Protein AF-A0AA35M046-F1 (afdb_monomer_lite)

Sequence (352 aa):
MAGGSRASHAKTRNACGRCKQRRVRCNGQGPVCNHCHRRAEYCDYQDKSHQSGVSVPLGRSVPRPIVGSLVRNPVPAETGVPGIALCLFESEIPLWNTMLPHELTNHVFLRHMMVSLDALTHDAKQRSFFHQVESSRQFRKVVPTLTETNWLASMIFGIGLMSFHFQIARAAQPQTSSPDPFRALLVLRYSAPLARAIGPWFINSMLPSMIRRNNEAPLPLDERDDMAILNLHTLLDGDILSLSTKTHAVCEHAIHALYQWLLVTSGRPRTWRDFIEWPAAISDEFLVLAQQQKHPAAVIILIHWCAVMGNAPKAWFMDGWAVAAGSQAMSWLDESWRQSPGMVWAREKLMI

pLDDT: mean 81.29, std 18.5, range [27.44, 98.19]

Radius of gyration: 23.35 Å; chains: 1; bounding box: 48×69×74 Å

Foldseek 3Di:
DDDDDDPDDDDDPQAWPVCVVVVHDFPNDPPATPVCVVVVHDTCSVVVVVPPPDLDPPDDDDDDDDQPDDDDDPQDLDLVQQLLLLDLDPLCRVVCVVPVSVLSVVAVLLSLLSQLSVCLVVVVNSSNVVSPVVSVVRCVVPPSDDDLVCLVSLVSNLSSQLLNLLLVQVVPDPPPDFRALVSSLVSLQSCVVSCVRSVVSCVVDCNVVSLCVPPDDQDAADPLLVVLLVLLLVVLVDPVQVDDPVRSVLLVQLSVQVVVLCRVCSLADEDSNSSNRSSNRHDPVLVCCCPVVVRLSSLLSVLSVLLSCLNRRVSVSNHCVSLSNSVVSCVSDDPVSCPRPSNPSSCVSSVD

Secondary structure (DSSP, 8-state):
--------PPP-SS--HHHHHTT------SSS-HHHHHTT---THHHHHHH---------PPPPP-------PPPPS-----GGGT-SSGGGHHHHHHHHHHHHHH-HHHHHHHHHHHHHHTT-HHHHHHHHHHHHHHHHHH-SS--TTTHHHHHHHHHHHHHHHHHHHHHS-TTT----HHHHHHHHHHHHHHHHHHHHHHHTSSHHHHHHTT-PPPPPPPHHHHHHHHHHHHHHHSGGG---HHHHHHHHHHHHHHHHHHHHHTT---SHHHHHHHHHHS-HHHHIIIIIS--HHHHHHHHHHHHHHTTS---GGGTTHHHHHHHHHHTTS-HHHHTSHHHHHHHHHHT-

InterPro domains:
  IPR001138 Zn(2)Cys(6) fungal-type DNA-binding domain [PF00172] (15-51)
  IPR001138 Zn(2)Cys(6) fungal-type DNA-binding domain [PS00463] (15-43)
  IPR001138 Zn(2)Cys(6) fungal-type DNA-binding domain [PS50048] (15-45)
  IPR001138 Zn(2)Cys(6) fungal-type DNA-binding domain [cd00067] (11-39)
  IPR036864 Zn(2)-C6 fungal-type DNA-binding domain superfamily [G3DSA:4.10.240.10] (7-62)
  IPR036864 Zn(2)-C6 fungal-type DNA-binding domain superfamily [SSF57701] (8-50)
  IPR053157 Sterol Uptake Control Transcription Regulator [PTHR47784] (95-341)

Organism: NCBI:txid1926264

Structure (mmCIF, N/CA/C/O backbone):
data_AF-A0AA35M046-F1
#
_entry.id   AF-A0AA35M046-F1
#
loop_
_atom_site.group_PDB
_atom_site.id
_atom_site.type_symbol
_atom_site.label_atom_id
_atom_site.label_alt_id
_atom_site.label_comp_id
_atom_site.label_asym_id
_atom_site.label_entity_id
_atom_site.label_seq_id
_atom_site.pdbx_PDB_ins_code
_atom_site.Cartn_x
_atom_site.Cartn_y
_atom_site.Cartn_z
_atom_site.occupancy
_atom_site.B_iso_or_equiv
_atom_site.auth_seq_id
_atom_site.auth_comp_id
_atom_site.auth_asym_id
_atom_site.auth_atom_id
_atom_site.pdbx_PDB_model_num
ATOM 1 N N . MET A 1 1 ? -13.114 45.221 -48.270 1.00 37.81 1 MET A N 1
ATOM 2 C CA . MET A 1 1 ? -13.080 43.758 -48.025 1.00 37.81 1 MET A CA 1
ATOM 3 C C . MET A 1 1 ? -11.630 43.395 -47.708 1.00 37.81 1 MET A C 1
ATOM 5 O O . MET A 1 1 ? -10.774 43.946 -48.373 1.00 37.81 1 MET A O 1
ATOM 9 N N . ALA A 1 2 ? -11.245 42.610 -46.706 1.00 37.97 2 ALA A N 1
ATOM 10 C CA . ALA A 1 2 ? -11.961 41.627 -45.904 1.00 37.97 2 ALA A CA 1
ATOM 11 C C . ALA A 1 2 ? -11.540 41.737 -44.421 1.00 37.97 2 ALA A C 1
ATOM 13 O O . ALA A 1 2 ? -10.354 41.809 -44.106 1.00 37.97 2 ALA A O 1
ATOM 14 N N . GLY A 1 3 ? -12.524 41.773 -43.519 1.00 32.69 3 GLY A N 1
ATOM 15 C CA . GLY A 1 3 ? -12.317 41.719 -42.073 1.00 32.69 3 GLY A CA 1
ATOM 16 C C . GLY A 1 3 ? -12.177 40.271 -41.611 1.00 32.69 3 GLY A C 1
ATOM 17 O O . GLY A 1 3 ? -13.055 39.452 -41.875 1.00 32.69 3 GLY A O 1
ATOM 18 N N . GLY A 1 4 ? -11.071 39.960 -40.934 1.00 34.62 4 GLY A N 1
ATOM 19 C CA . GLY A 1 4 ? -10.784 38.632 -40.398 1.00 34.62 4 GLY A CA 1
ATOM 20 C C . GLY A 1 4 ? -11.779 38.222 -39.313 1.00 34.62 4 GLY A C 1
ATOM 21 O O . GLY A 1 4 ? -11.862 38.843 -38.251 1.00 34.62 4 GLY A O 1
ATOM 22 N N . SER A 1 5 ? -12.527 37.155 -39.578 1.00 36.88 5 SER A N 1
ATOM 23 C CA . SER A 1 5 ? -13.470 36.547 -38.645 1.00 36.88 5 SER A CA 1
ATOM 24 C C . SER A 1 5 ? -12.715 35.922 -37.465 1.00 36.88 5 SER A C 1
ATOM 26 O O . SER A 1 5 ? -12.150 34.835 -37.568 1.00 36.88 5 SER A O 1
ATOM 28 N N . ARG A 1 6 ? -12.701 36.610 -36.317 1.00 46.03 6 ARG A N 1
ATOM 29 C CA . ARG A 1 6 ? -12.275 36.024 -35.037 1.00 46.03 6 ARG A CA 1
ATOM 30 C C . ARG A 1 6 ? -13.273 34.934 -34.652 1.00 46.03 6 ARG A C 1
ATOM 32 O O . ARG A 1 6 ? -14.401 35.243 -34.274 1.00 46.03 6 ARG A O 1
ATOM 39 N N . ALA A 1 7 ? -12.856 33.673 -34.745 1.00 45.97 7 ALA A N 1
ATOM 40 C CA . ALA A 1 7 ? -13.640 32.538 -34.277 1.00 45.97 7 ALA A CA 1
ATOM 41 C C . ALA A 1 7 ? -14.033 32.744 -32.803 1.00 45.97 7 ALA A C 1
ATOM 43 O O . ALA A 1 7 ? -13.182 32.888 -31.922 1.00 45.97 7 ALA A O 1
ATOM 44 N N . SER A 1 8 ? -15.335 32.790 -32.527 1.00 40.88 8 SER A N 1
ATOM 45 C CA . SER A 1 8 ? -15.855 32.887 -31.168 1.00 40.88 8 SER A CA 1
ATOM 46 C C . SER A 1 8 ? -15.620 31.562 -30.443 1.00 40.88 8 SER A C 1
ATOM 48 O O . SER A 1 8 ? -16.305 30.571 -30.695 1.00 40.88 8 SER A O 1
ATOM 50 N N . HIS A 1 9 ? -14.639 31.528 -29.545 1.00 49.00 9 HIS A N 1
ATOM 51 C CA . HIS A 1 9 ? -14.345 30.341 -28.748 1.00 49.00 9 HIS A CA 1
ATOM 52 C C . HIS A 1 9 ? -15.458 30.048 -27.732 1.00 49.00 9 HIS A C 1
ATOM 54 O O . HIS A 1 9 ? -15.923 30.935 -27.011 1.00 49.00 9 HIS A O 1
ATOM 60 N N . ALA A 1 10 ? -15.857 28.776 -27.655 1.00 50.25 10 ALA A N 1
ATOM 61 C CA . ALA A 1 10 ? -16.853 28.284 -26.713 1.00 50.25 10 ALA A CA 1
ATOM 62 C C . ALA A 1 10 ? -16.417 28.542 -25.259 1.00 50.25 10 ALA A C 1
ATOM 64 O O . ALA A 1 10 ? -15.336 28.133 -24.826 1.00 50.25 10 ALA A O 1
ATOM 65 N N . LYS A 1 11 ? -17.274 29.232 -24.499 1.00 55.66 11 LYS A N 1
ATOM 66 C CA . LYS A 1 11 ? -17.047 29.568 -23.089 1.00 55.66 11 LYS A CA 1
ATOM 67 C C . LYS A 1 11 ? -17.066 28.292 -22.242 1.00 55.66 11 LYS A C 1
ATOM 69 O O . LYS A 1 11 ? -18.089 27.618 -22.155 1.00 55.66 11 LYS A O 1
ATOM 74 N N . THR A 1 12 ? -15.966 27.977 -21.563 1.00 57.50 12 THR A N 1
ATOM 75 C CA . THR A 1 12 ? -15.946 26.923 -20.542 1.00 57.50 12 THR A CA 1
ATOM 76 C C . THR A 1 12 ? -16.737 27.382 -19.313 1.00 57.50 12 THR A C 1
ATOM 78 O O . THR A 1 12 ? -16.337 28.317 -18.620 1.00 57.50 12 THR A O 1
ATOM 81 N N . ARG A 1 13 ? -17.877 26.729 -19.033 1.00 68.94 13 ARG A N 1
ATOM 82 C CA . ARG A 1 13 ? -18.731 27.018 -17.857 1.00 68.94 13 ARG A CA 1
ATOM 83 C C . ARG A 1 13 ? -17.970 26.869 -16.530 1.00 68.94 13 ARG A C 1
ATOM 85 O O . ARG A 1 13 ? -18.166 27.670 -15.617 1.00 68.94 13 ARG A O 1
ATOM 92 N N . ASN A 1 14 ? -17.018 25.938 -16.483 1.00 74.38 14 ASN A N 1
ATOM 93 C CA . ASN A 1 14 ? -16.180 25.646 -15.321 1.00 74.38 14 ASN A CA 1
ATOM 94 C C . ASN A 1 14 ? -14.748 26.140 -15.560 1.00 74.38 14 ASN A C 1
ATOM 96 O O . ASN A 1 14 ? -13.843 25.343 -15.787 1.00 74.38 14 ASN A O 1
ATOM 100 N N . ALA A 1 15 ? -14.550 27.458 -15.582 1.00 82.12 15 ALA A N 1
ATOM 101 C CA . ALA A 1 15 ? -13.223 28.074 -15.568 1.00 82.12 15 ALA A CA 1
ATOM 102 C C . ALA A 1 15 ? -12.938 28.708 -14.198 1.00 82.12 15 ALA A C 1
ATOM 104 O O . ALA A 1 15 ? -13.830 29.338 -13.616 1.00 82.12 15 ALA A O 1
ATOM 105 N N . CYS A 1 16 ? -11.699 28.563 -13.722 1.00 89.19 16 CYS A N 1
ATOM 106 C CA . CYS A 1 16 ? -11.220 29.159 -12.478 1.00 89.19 16 CYS A CA 1
ATOM 107 C C . CYS A 1 16 ? -11.244 30.701 -12.575 1.00 89.19 16 CYS A C 1
ATOM 109 O O . CYS A 1 16 ? -11.120 31.270 -13.670 1.00 89.19 16 CYS A O 1
ATOM 111 N N . GLY A 1 17 ? -11.426 31.391 -11.452 1.00 87.81 17 GLY A N 1
ATOM 112 C CA . GLY A 1 17 ? -11.558 32.847 -11.369 1.00 87.81 17 GLY A CA 1
ATOM 113 C C . GLY A 1 17 ? -10.377 33.594 -11.993 1.00 87.81 17 GLY A C 1
ATOM 114 O O . GLY A 1 17 ? -10.578 34.536 -12.759 1.00 87.81 17 GLY A O 1
ATOM 115 N N . ARG A 1 18 ? -9.146 33.113 -11.776 1.00 88.88 18 ARG A N 1
ATOM 116 C CA . ARG A 1 18 ? -7.930 33.692 -12.379 1.00 88.88 18 ARG A CA 1
ATOM 117 C C . ARG A 1 18 ? -7.913 33.582 -13.903 1.00 88.88 18 ARG A C 1
ATOM 119 O O . ARG A 1 18 ? -7.607 34.560 -14.584 1.00 88.88 18 ARG A O 1
ATOM 126 N N . CYS A 1 19 ? -8.272 32.425 -14.461 1.00 89.00 19 CYS A N 1
ATOM 127 C CA . CYS A 1 19 ? -8.352 32.253 -15.914 1.00 89.00 19 CYS A CA 1
ATOM 128 C C . CYS A 1 19 ? -9.481 33.093 -16.528 1.00 89.00 19 CYS A C 1
ATOM 130 O O . CYS A 1 19 ? -9.289 33.663 -17.602 1.00 89.00 19 CYS A O 1
ATOM 132 N N . LYS A 1 20 ? -10.620 33.236 -15.830 1.00 87.06 20 LYS A N 1
ATOM 133 C CA . LYS A 1 20 ? -11.716 34.133 -16.235 1.00 87.06 20 LYS A CA 1
ATOM 134 C C . LYS A 1 20 ? -11.268 35.595 -16.268 1.00 87.06 20 LYS A C 1
ATOM 136 O O . LYS A 1 20 ? -11.477 36.261 -17.278 1.00 87.06 20 LYS A O 1
ATOM 141 N N . GLN A 1 21 ? -10.600 36.068 -15.213 1.00 86.94 21 GLN A N 1
ATOM 142 C CA . GLN A 1 21 ? -10.065 37.432 -15.133 1.00 86.94 21 GLN A CA 1
ATOM 143 C C . GLN A 1 21 ? -9.072 37.716 -16.269 1.00 86.94 21 GLN A C 1
ATOM 145 O O . GLN A 1 21 ? -9.102 38.780 -16.880 1.00 86.94 21 GLN A O 1
ATOM 150 N N . ARG A 1 22 ? -8.232 36.730 -16.595 1.00 83.62 22 ARG A N 1
ATOM 151 C CA . ARG A 1 22 ? -7.212 36.824 -17.648 1.00 83.62 22 ARG A CA 1
ATOM 152 C C . ARG A 1 22 ? -7.739 36.587 -19.058 1.00 83.62 22 ARG A C 1
ATOM 154 O O . ARG A 1 22 ? -6.974 36.718 -20.006 1.00 83.62 22 ARG A O 1
ATOM 161 N N . ARG A 1 23 ? -9.022 36.240 -19.205 1.00 87.06 23 ARG A N 1
ATOM 162 C CA . ARG A 1 23 ? -9.658 35.916 -20.492 1.00 87.06 23 ARG A CA 1
ATOM 163 C C . ARG A 1 23 ? -8.892 34.834 -21.275 1.00 87.06 23 ARG A C 1
ATOM 165 O O . ARG A 1 23 ? -8.862 34.856 -22.501 1.00 87.06 23 ARG A O 1
ATOM 172 N N . VAL A 1 24 ? -8.302 33.873 -20.558 1.00 85.25 24 VAL A N 1
ATOM 173 C CA . VAL A 1 24 ? -7.602 32.700 -21.114 1.00 85.25 24 VAL A CA 1
ATOM 174 C C . VAL A 1 24 ? -8.412 31.429 -20.863 1.00 85.25 24 VAL A C 1
ATOM 176 O O . VAL A 1 24 ? -9.163 31.333 -19.888 1.00 85.25 24 VAL A O 1
ATOM 179 N N . ARG A 1 25 ? -8.266 30.420 -21.728 1.00 81.50 25 ARG A N 1
ATOM 180 C CA . ARG A 1 25 ? -8.996 29.151 -21.595 1.00 81.50 25 ARG A CA 1
ATOM 181 C C . ARG A 1 25 ? -8.457 28.348 -20.408 1.00 81.50 25 ARG A C 1
ATOM 183 O O . ARG A 1 25 ? -7.332 27.864 -20.433 1.00 81.50 25 ARG A O 1
ATOM 190 N N . CYS A 1 26 ? -9.280 28.180 -19.378 1.00 86.69 26 CYS A N 1
ATOM 191 C CA . CYS A 1 26 ? -8.980 27.278 -18.269 1.00 86.69 26 CYS A CA 1
ATOM 192 C C . CYS A 1 26 ? -9.109 25.816 -18.723 1.00 86.69 26 CYS A C 1
ATOM 194 O O . CYS A 1 26 ? -10.078 25.476 -19.405 1.00 86.69 26 CYS A O 1
ATOM 196 N N . ASN A 1 27 ? -8.180 24.954 -18.306 1.00 82.94 27 ASN A N 1
ATOM 197 C CA . ASN A 1 27 ? -8.250 23.508 -18.541 1.00 82.94 27 ASN A CA 1
ATOM 198 C C . ASN A 1 27 ? -9.220 22.782 -17.591 1.00 82.94 27 ASN A C 1
ATOM 200 O O . ASN A 1 27 ? -9.473 21.602 -17.787 1.00 82.94 27 ASN A O 1
ATOM 204 N N . GLY A 1 28 ? -9.768 23.459 -16.575 1.00 79.06 28 GLY A N 1
ATOM 205 C CA . GLY A 1 28 ? -10.816 22.891 -15.719 1.00 79.06 28 GLY A CA 1
ATOM 206 C C . GLY A 1 28 ? -10.357 21.796 -14.746 1.00 79.06 28 GLY A C 1
ATOM 207 O O . GLY A 1 28 ? -11.197 21.254 -14.039 1.00 79.06 28 GLY A O 1
ATOM 208 N N . GLN A 1 29 ? -9.062 21.479 -14.689 1.00 77.00 29 GLN A N 1
ATOM 209 C CA . GLN A 1 29 ? -8.511 20.464 -13.786 1.00 77.00 29 GLN A CA 1
ATOM 210 C C . GLN A 1 29 ? -8.245 21.080 -12.404 1.00 77.00 29 GLN A C 1
ATOM 212 O O . GLN A 1 29 ? -7.579 22.112 -12.312 1.00 77.00 29 GLN A O 1
ATOM 217 N N . GLY A 1 30 ? -8.809 20.482 -11.350 1.00 77.38 30 GLY A N 1
ATOM 218 C CA . GLY A 1 30 ? -8.488 20.783 -9.948 1.00 77.38 30 GLY A CA 1
ATOM 219 C C . GLY A 1 30 ? -7.401 19.839 -9.406 1.00 77.38 30 GLY A C 1
ATOM 220 O O . GLY A 1 30 ? -7.136 18.822 -10.046 1.00 77.38 30 GLY A O 1
ATOM 221 N N . PRO A 1 31 ? -6.769 20.136 -8.252 1.00 82.31 31 PRO A N 1
ATOM 222 C CA . PRO A 1 31 ? -7.020 21.273 -7.353 1.00 82.31 31 PRO A CA 1
ATOM 223 C C . PRO A 1 31 ? -6.443 22.609 -7.856 1.00 82.31 31 PRO A C 1
ATOM 225 O O . PRO A 1 31 ? -6.847 23.666 -7.387 1.00 82.31 31 PRO A O 1
ATOM 228 N N . VAL A 1 32 ? -5.546 22.593 -8.848 1.00 87.12 32 VAL A N 1
ATOM 229 C CA . VAL A 1 32 ? -4.973 23.794 -9.480 1.00 87.12 32 VAL A CA 1
ATOM 230 C C . VAL A 1 32 ? -4.964 23.603 -10.992 1.00 87.12 32 VAL A C 1
ATOM 232 O O . VAL A 1 32 ? -4.493 22.586 -11.489 1.00 87.12 32 VAL A O 1
ATOM 235 N N . CYS A 1 33 ? -5.452 24.592 -11.740 1.00 90.50 33 CYS A N 1
ATOM 236 C CA . CYS A 1 33 ? -5.442 24.537 -13.200 1.00 90.50 33 CYS A CA 1
ATOM 237 C C . CYS A 1 33 ? -4.009 24.728 -13.753 1.00 90.50 33 CYS A C 1
ATOM 239 O O . CYS A 1 33 ? -3.190 25.416 -13.142 1.00 90.50 33 CYS A O 1
ATOM 241 N N . ASN A 1 34 ? -3.698 24.211 -14.948 1.00 87.69 34 ASN A N 1
ATOM 242 C CA . ASN A 1 34 ? -2.322 24.204 -15.482 1.00 87.69 34 ASN A CA 1
ATOM 243 C C . ASN A 1 34 ? -1.741 25.614 -15.671 1.00 87.69 34 ASN A C 1
ATOM 245 O O . ASN A 1 34 ? -0.537 25.820 -15.541 1.00 87.69 34 ASN A O 1
ATOM 249 N N . HIS A 1 35 ? -2.590 26.599 -15.977 1.00 88.38 35 HIS A N 1
ATOM 250 C CA . HIS A 1 35 ? -2.164 27.995 -16.111 1.00 88.38 35 HIS A CA 1
ATOM 251 C C . HIS A 1 35 ? -1.831 28.651 -14.767 1.00 88.38 35 HIS A C 1
ATOM 253 O O . HIS A 1 35 ? -0.884 29.430 -14.704 1.00 88.38 35 HIS A O 1
ATOM 259 N N . CYS A 1 36 ? -2.586 28.350 -13.708 1.00 90.25 36 CYS A N 1
ATOM 260 C CA . CYS A 1 36 ? -2.284 28.830 -12.359 1.00 90.25 36 CYS A CA 1
ATOM 261 C C . CYS A 1 36 ? -1.051 28.115 -11.789 1.00 90.25 36 CYS A C 1
ATOM 263 O O . CYS A 1 36 ? -0.185 28.774 -11.224 1.00 90.25 36 CYS A O 1
ATOM 265 N N . HIS A 1 37 ? -0.915 26.807 -12.039 1.00 91.31 37 HIS A N 1
ATOM 266 C CA . HIS A 1 37 ? 0.232 26.006 -11.606 1.00 91.31 37 HIS A CA 1
ATOM 267 C C . HIS A 1 37 ? 1.548 26.512 -12.206 1.00 91.31 37 HIS A C 1
ATOM 269 O O . HIS A 1 37 ? 2.489 26.810 -11.480 1.00 91.31 37 HIS A O 1
ATOM 275 N N . ARG A 1 38 ? 1.612 26.693 -13.535 1.00 88.12 38 ARG A N 1
ATOM 276 C CA . ARG A 1 38 ? 2.827 27.183 -14.218 1.00 88.12 38 ARG A CA 1
ATOM 277 C C . ARG A 1 38 ? 3.273 28.574 -13.773 1.00 88.12 38 ARG A C 1
ATOM 279 O O . ARG A 1 38 ? 4.422 28.933 -13.988 1.00 88.12 38 ARG A O 1
ATOM 286 N N . ARG A 1 39 ? 2.365 29.371 -13.211 1.00 84.31 39 ARG A N 1
ATOM 287 C CA . ARG A 1 39 ? 2.654 30.734 -12.752 1.00 84.31 39 ARG A CA 1
ATOM 288 C C . ARG A 1 39 ? 2.818 30.818 -11.235 1.00 84.31 39 ARG A C 1
ATOM 290 O O . ARG A 1 39 ? 2.990 31.921 -10.738 1.00 84.31 39 ARG A O 1
ATOM 297 N N . ALA A 1 40 ? 2.763 29.680 -10.533 1.00 82.94 40 ALA A N 1
ATOM 298 C CA . ALA A 1 40 ? 2.791 29.596 -9.074 1.00 82.94 40 ALA A CA 1
ATOM 299 C C . ALA A 1 40 ? 1.760 30.528 -8.406 1.00 82.94 40 ALA A C 1
ATOM 301 O O . ALA A 1 40 ? 2.025 31.172 -7.395 1.00 82.94 40 ALA A O 1
ATOM 302 N N . GLU A 1 41 ? 0.569 30.628 -8.999 1.00 85.12 41 GLU A N 1
ATOM 303 C CA . GLU A 1 41 ? -0.493 31.513 -8.531 1.00 85.12 41 GLU A CA 1
ATOM 304 C C . GLU A 1 41 ? -1.646 30.738 -7.898 1.00 85.12 41 GLU A C 1
ATOM 306 O O . GLU A 1 41 ? -2.017 29.649 -8.342 1.00 85.12 41 GLU A O 1
ATOM 311 N N . TYR A 1 42 ? -2.286 31.376 -6.919 1.00 85.62 42 TYR A N 1
ATOM 312 C CA . TYR A 1 42 ? -3.479 30.864 -6.257 1.00 85.62 42 TYR A CA 1
ATOM 313 C C . TYR A 1 42 ? -4.623 30.562 -7.240 1.00 85.62 42 TYR A C 1
ATOM 315 O O . TYR A 1 42 ? -4.972 31.402 -8.079 1.00 85.62 42 TYR A O 1
ATOM 323 N N . CYS A 1 43 ? -5.232 29.380 -7.113 1.00 89.94 43 CYS A N 1
ATOM 324 C CA . CYS A 1 43 ? -6.347 28.923 -7.941 1.00 89.94 43 CYS A CA 1
ATOM 325 C C . CYS A 1 43 ? -7.564 28.626 -7.061 1.00 89.94 43 CYS A C 1
ATOM 327 O O . CYS A 1 43 ? -7.488 27.773 -6.191 1.00 89.94 43 CYS A O 1
ATOM 329 N N . ASP A 1 44 ? -8.715 29.239 -7.348 1.00 85.06 44 ASP A N 1
ATOM 330 C CA . ASP A 1 44 ? -9.986 29.060 -6.615 1.00 85.06 44 ASP A CA 1
ATOM 331 C C . ASP A 1 44 ? -10.584 27.643 -6.730 1.00 85.06 44 ASP A C 1
ATOM 333 O O . ASP A 1 44 ? -11.621 27.334 -6.144 1.00 85.06 44 ASP A O 1
ATOM 337 N N . TYR A 1 45 ? -9.948 26.757 -7.497 1.00 82.19 45 TYR A N 1
ATOM 338 C CA . TYR A 1 45 ? -10.230 25.323 -7.447 1.00 82.19 45 TYR A CA 1
ATOM 339 C C . TYR A 1 45 ? -9.710 24.665 -6.174 1.00 82.19 45 TYR A C 1
ATOM 341 O O . TYR A 1 45 ? -10.311 23.679 -5.754 1.00 82.19 45 TYR A O 1
ATOM 349 N N . GLN A 1 46 ? -8.692 25.245 -5.533 1.00 77.25 46 GLN A N 1
ATOM 350 C CA . GLN A 1 46 ? -8.201 24.800 -4.233 1.00 77.25 46 GLN A CA 1
ATOM 351 C C . GLN A 1 46 ? -9.314 24.912 -3.177 1.00 77.25 46 GLN A C 1
ATOM 353 O O . GLN A 1 46 ? -9.539 23.967 -2.428 1.00 77.25 46 GLN A O 1
ATOM 358 N N . ASP A 1 47 ? -10.118 25.981 -3.202 1.00 70.12 47 ASP A N 1
ATOM 359 C CA . ASP A 1 47 ? -11.248 26.164 -2.273 1.00 70.12 47 ASP A CA 1
ATOM 360 C C . ASP A 1 47 ? -12.423 25.219 -2.554 1.00 70.12 47 ASP A C 1
ATOM 362 O O . ASP A 1 47 ? -13.071 24.697 -1.645 1.00 70.12 47 ASP A O 1
ATOM 366 N N . LYS A 1 48 ? -12.703 24.952 -3.834 1.00 59.88 48 LYS A N 1
ATOM 367 C CA . LYS A 1 48 ? -13.831 24.098 -4.243 1.00 59.88 48 LYS A CA 1
ATOM 368 C C . LYS A 1 48 ? -13.577 22.610 -4.009 1.00 59.88 48 LYS A C 1
ATOM 370 O O . LYS A 1 48 ? -14.546 21.866 -3.837 1.00 59.88 48 LYS A O 1
ATOM 375 N N . SER A 1 49 ? -12.312 22.185 -3.934 1.00 50.41 49 SER A N 1
ATOM 376 C CA . SER A 1 49 ? -11.948 20.858 -3.420 1.00 50.41 49 SER A CA 1
ATOM 377 C C . SER A 1 49 ? -12.198 20.695 -1.917 1.00 50.41 49 SER A C 1
ATOM 379 O O . SER A 1 49 ? -12.341 19.563 -1.469 1.00 50.41 49 SER A O 1
ATOM 381 N N . HIS A 1 50 ? -12.309 21.791 -1.154 1.00 46.09 50 HIS A N 1
ATOM 382 C CA . HIS A 1 50 ? -12.601 21.757 0.284 1.00 46.09 50 HIS A CA 1
ATOM 383 C C . HIS A 1 50 ? -14.096 21.900 0.624 1.00 46.09 50 HIS A C 1
ATOM 385 O O . HIS A 1 50 ? -14.505 21.486 1.703 1.00 46.09 50 HIS A O 1
ATOM 391 N N . GLN A 1 51 ? -14.925 22.440 -0.280 1.00 38.44 51 GLN A N 1
ATOM 392 C CA . GLN A 1 51 ? -16.354 22.710 -0.017 1.00 38.44 51 GLN A CA 1
ATOM 393 C C . GLN A 1 51 ? -17.343 21.820 -0.781 1.00 38.44 51 GLN A C 1
ATOM 395 O O . GLN A 1 51 ? -18.548 21.883 -0.545 1.00 38.44 51 GLN A O 1
ATOM 400 N N . SER A 1 52 ? -16.865 20.945 -1.665 1.00 34.81 52 SER A N 1
ATOM 401 C CA . SER A 1 52 ? -17.711 19.882 -2.208 1.00 34.81 52 SER A CA 1
ATOM 402 C C . SER A 1 52 ? -17.759 18.758 -1.178 1.00 34.81 52 SER A C 1
ATOM 404 O O . SER A 1 52 ? -16.880 17.902 -1.160 1.00 34.81 52 SER A O 1
ATOM 406 N N . GLY A 1 53 ? -18.758 18.781 -0.292 1.00 36.12 53 GLY A N 1
ATOM 407 C CA . GLY A 1 53 ? -19.109 17.644 0.554 1.00 36.12 53 GLY A CA 1
ATOM 408 C C . GLY A 1 53 ? -19.431 16.448 -0.334 1.00 36.12 53 GLY A C 1
ATOM 409 O O . GLY A 1 53 ? -20.557 16.283 -0.798 1.00 36.12 53 GLY A O 1
ATOM 410 N N . VAL A 1 54 ? -18.411 15.649 -0.639 1.00 31.03 54 VAL A N 1
ATOM 411 C CA . VAL A 1 54 ? -18.561 14.416 -1.393 1.00 31.03 54 VAL A CA 1
ATOM 412 C C . VAL A 1 54 ? -19.231 13.426 -0.450 1.00 31.03 54 VAL A C 1
ATOM 414 O O . VAL A 1 54 ? -18.601 12.879 0.450 1.00 31.03 54 VAL A O 1
ATOM 417 N N . SER A 1 55 ? -20.517 13.167 -0.674 1.00 27.44 55 SER A N 1
ATOM 418 C CA . SER A 1 55 ? -21.097 11.863 -0.377 1.00 27.44 55 SER A CA 1
ATOM 419 C C . SER A 1 55 ? -20.294 10.836 -1.178 1.00 27.44 55 SER A C 1
ATOM 421 O O . SER A 1 55 ? -20.546 10.641 -2.367 1.00 27.44 55 SER A O 1
ATOM 423 N N . VAL A 1 56 ? -19.249 10.272 -0.567 1.00 32.84 56 VAL A N 1
ATOM 424 C CA . VAL A 1 56 ? -18.393 9.255 -1.183 1.00 32.84 56 VAL A CA 1
ATOM 425 C C . VAL A 1 56 ? -19.212 7.967 -1.234 1.00 32.84 56 VAL A C 1
ATOM 427 O O . VAL A 1 56 ? -19.533 7.425 -0.175 1.00 32.84 56 VAL A O 1
ATOM 430 N N . PRO A 1 57 ? -19.549 7.420 -2.416 1.00 28.61 57 PRO A N 1
ATOM 431 C CA . PRO A 1 57 ? -20.059 6.065 -2.488 1.00 28.61 57 PRO A CA 1
ATOM 432 C C . PRO A 1 57 ? -18.894 5.136 -2.134 1.00 28.61 57 PRO A C 1
ATOM 434 O O . PRO A 1 57 ? -18.033 4.833 -2.961 1.00 28.61 57 PRO A O 1
ATOM 437 N N . LEU A 1 58 ? -18.837 4.704 -0.876 1.00 40.81 58 LEU A N 1
ATOM 438 C CA . LEU A 1 58 ? -17.975 3.615 -0.428 1.00 40.81 58 LEU A CA 1
ATOM 439 C C . LEU A 1 58 ? -18.500 2.304 -1.036 1.00 40.81 58 LEU A C 1
ATOM 441 O O . LEU A 1 58 ? -19.253 1.565 -0.402 1.00 40.81 58 LEU A O 1
ATOM 445 N N . GLY A 1 59 ? -18.122 2.013 -2.284 1.00 30.77 59 GLY A N 1
ATOM 446 C CA . GLY A 1 59 ? -18.332 0.691 -2.871 1.00 30.77 59 GLY A CA 1
ATOM 447 C C . GLY A 1 59 ? -18.270 0.621 -4.395 1.00 30.77 59 GLY A C 1
ATOM 448 O O . GLY A 1 59 ? -19.261 0.871 -5.074 1.00 30.77 59 GLY A O 1
ATOM 449 N N . ARG A 1 60 ? -17.156 0.106 -4.926 1.00 30.56 60 ARG A N 1
ATOM 450 C CA . ARG A 1 60 ? -17.206 -0.851 -6.039 1.00 30.56 60 ARG A CA 1
ATOM 451 C C . ARG A 1 60 ? -16.732 -2.207 -5.520 1.00 30.56 60 ARG A C 1
ATOM 453 O O . ARG A 1 60 ? -15.814 -2.300 -4.714 1.00 30.56 60 ARG A O 1
ATOM 460 N N . SER A 1 61 ? -17.481 -3.226 -5.908 1.00 33.91 61 SER A N 1
ATOM 461 C CA . SER A 1 61 ? -17.471 -4.604 -5.424 1.00 33.91 61 SER A CA 1
ATOM 462 C C . SER A 1 61 ? -16.127 -5.322 -5.570 1.00 33.91 61 SER A C 1
ATOM 464 O O . SER A 1 61 ? -15.552 -5.335 -6.654 1.00 33.91 61 SER A O 1
ATOM 466 N N . VAL A 1 62 ? -15.723 -6.032 -4.513 1.00 37.03 62 VAL A N 1
ATOM 467 C CA . VAL A 1 62 ? -14.815 -7.192 -4.577 1.00 37.03 62 VAL A CA 1
ATOM 468 C C . VAL A 1 62 ? -15.688 -8.462 -4.671 1.00 37.03 62 VAL A C 1
ATOM 470 O O . VAL A 1 62 ? -16.752 -8.481 -4.040 1.00 37.03 62 VAL A O 1
ATOM 473 N N . PRO A 1 63 ? -15.317 -9.504 -5.445 1.00 29.23 63 PRO A N 1
ATOM 474 C CA . PRO A 1 63 ? -16.138 -10.706 -5.604 1.00 29.23 63 PRO A CA 1
ATOM 475 C C . PRO A 1 63 ? -16.421 -11.402 -4.265 1.00 29.23 63 PRO A C 1
ATOM 477 O O . PRO A 1 63 ? -15.518 -11.617 -3.458 1.00 29.23 63 PRO A O 1
ATOM 480 N N . ARG A 1 64 ? -17.691 -11.764 -4.042 1.00 33.69 64 ARG A N 1
ATOM 481 C CA . ARG A 1 64 ? -18.162 -12.572 -2.905 1.00 33.69 64 ARG A CA 1
ATOM 482 C C . ARG A 1 64 ? -17.614 -14.004 -2.999 1.00 33.69 64 ARG A C 1
ATOM 484 O O . ARG A 1 64 ? -17.871 -14.653 -4.010 1.00 33.69 64 ARG A O 1
ATOM 491 N N . PRO A 1 65 ? -17.023 -14.570 -1.936 1.00 32.66 65 PRO A N 1
ATOM 492 C CA . PRO A 1 65 ? -17.092 -16.005 -1.711 1.00 32.66 65 PRO A CA 1
ATOM 493 C C . PRO A 1 65 ? -18.511 -16.364 -1.241 1.00 32.66 65 PRO A C 1
ATOM 495 O O . PRO A 1 65 ? -19.130 -15.627 -0.469 1.00 32.66 65 PRO A O 1
ATOM 498 N N . ILE A 1 66 ? -19.038 -17.489 -1.716 1.00 34.47 66 ILE A N 1
ATOM 499 C CA . ILE A 1 66 ? -20.308 -18.059 -1.256 1.00 34.47 66 ILE A CA 1
ATOM 500 C C . ILE A 1 66 ? -20.075 -18.595 0.163 1.00 34.47 66 ILE A C 1
ATOM 502 O O . ILE A 1 66 ? -19.363 -19.578 0.340 1.00 34.47 66 ILE A O 1
ATOM 506 N N . VAL A 1 67 ? -20.633 -17.936 1.183 1.00 39.41 67 VAL A N 1
ATOM 507 C CA . VAL A 1 67 ? -20.543 -18.388 2.582 1.00 39.41 67 VAL A CA 1
ATOM 508 C C . VAL A 1 67 ? -21.862 -19.056 2.960 1.00 39.41 67 VAL A C 1
ATOM 510 O O . VAL A 1 67 ? -22.902 -18.399 3.015 1.00 39.41 67 VAL A O 1
ATOM 513 N N . GLY A 1 68 ? -21.813 -20.370 3.193 1.00 31.61 68 GLY A N 1
ATOM 514 C CA . GLY A 1 68 ? -22.911 -21.140 3.777 1.00 31.61 68 GLY A CA 1
ATOM 515 C C . GLY A 1 68 ? -23.240 -20.672 5.198 1.00 31.61 68 GLY A C 1
ATOM 516 O O . GLY A 1 68 ? -22.378 -20.166 5.914 1.00 31.61 68 GLY A O 1
ATOM 517 N N . SER A 1 69 ? -24.511 -20.823 5.573 1.00 35.19 69 SER A N 1
ATOM 518 C CA . SER A 1 69 ? -25.120 -20.360 6.825 1.00 35.19 69 SER A CA 1
ATOM 519 C C . SER A 1 69 ? -24.339 -20.798 8.072 1.00 35.19 69 SER A C 1
ATOM 521 O O . SER A 1 69 ? -24.502 -21.920 8.544 1.00 35.19 69 SER A O 1
ATOM 523 N N . LEU A 1 70 ? -23.530 -19.897 8.637 1.00 43.56 70 LEU A N 1
ATOM 524 C CA . LEU A 1 70 ? -22.973 -20.044 9.979 1.00 43.56 70 LEU A CA 1
ATOM 525 C C . LEU A 1 70 ? -23.784 -19.212 10.979 1.00 43.56 70 LEU A C 1
ATOM 527 O O . LEU A 1 70 ? -24.136 -18.058 10.731 1.00 43.56 70 LEU A O 1
ATOM 531 N N . VAL A 1 71 ? -24.087 -19.851 12.107 1.00 41.75 71 VAL A N 1
ATOM 532 C CA . VAL A 1 71 ? -24.843 -19.338 13.255 1.00 41.75 71 VAL A CA 1
ATOM 533 C C . VAL A 1 71 ? -24.247 -18.013 13.756 1.00 41.75 71 VAL A C 1
ATOM 535 O O . VAL A 1 71 ? -23.038 -17.904 13.960 1.00 41.75 71 VAL A O 1
ATOM 538 N N . ARG A 1 72 ? -25.097 -16.995 13.972 1.00 40.44 72 ARG A N 1
ATOM 539 C CA . ARG A 1 72 ? -24.714 -15.723 14.615 1.00 40.44 72 ARG A CA 1
ATOM 540 C C . ARG A 1 72 ? -24.411 -15.966 16.091 1.00 40.44 72 ARG A C 1
ATOM 542 O O . ARG A 1 72 ? -25.295 -15.815 16.928 1.00 40.44 72 ARG A O 1
ATOM 549 N N . ASN A 1 73 ? -23.169 -16.296 16.416 1.00 40.91 73 ASN A N 1
ATOM 550 C CA . ASN A 1 73 ? -22.719 -16.200 17.799 1.00 40.91 73 ASN A CA 1
ATOM 551 C C . ASN A 1 73 ? -22.469 -14.721 18.151 1.00 40.91 73 ASN A C 1
ATOM 553 O O . ASN A 1 73 ? -21.866 -14.004 17.342 1.00 40.91 73 ASN A O 1
ATOM 557 N N . PRO A 1 74 ? -22.931 -14.234 19.319 1.00 45.16 74 PRO A N 1
ATOM 558 C CA . PRO A 1 74 ? -22.591 -12.897 19.789 1.00 45.16 74 PRO A CA 1
ATOM 559 C C . PRO A 1 74 ? -21.069 -12.775 19.929 1.00 45.16 74 PRO A C 1
ATOM 561 O O . PRO A 1 74 ? -20.409 -13.672 20.450 1.00 45.16 74 PRO A O 1
ATOM 564 N N . VAL A 1 75 ? -20.506 -11.676 19.419 1.00 50.12 75 VAL A N 1
ATOM 565 C CA . VAL A 1 75 ? -19.074 -11.380 19.551 1.00 50.12 75 VAL A CA 1
ATOM 566 C C . VAL A 1 75 ? -18.781 -11.111 21.031 1.00 50.12 75 VAL A C 1
ATOM 568 O O . VAL A 1 75 ? -19.385 -10.181 21.572 1.00 50.12 75 VAL A O 1
ATOM 571 N N . PRO A 1 76 ? -17.896 -11.884 21.689 1.00 48.88 76 PRO A N 1
ATOM 572 C CA . PRO A 1 76 ? -17.506 -11.617 23.070 1.00 48.88 76 PRO A CA 1
ATOM 573 C C . PRO A 1 76 ? -16.958 -10.192 23.212 1.00 48.88 76 PRO A C 1
ATOM 575 O O . PRO A 1 76 ? -16.266 -9.702 22.318 1.00 48.88 76 PRO A O 1
ATOM 578 N N . ALA A 1 77 ? -17.268 -9.524 24.325 1.00 44.78 77 ALA A N 1
ATOM 579 C CA . ALA A 1 77 ? -16.728 -8.196 24.634 1.00 44.78 77 ALA A CA 1
ATOM 580 C C . ALA A 1 77 ? -15.203 -8.227 24.857 1.00 44.78 77 ALA A C 1
ATOM 582 O O . ALA A 1 77 ? -14.525 -7.233 24.615 1.00 44.78 77 ALA A O 1
ATOM 583 N N . GLU A 1 78 ? -14.669 -9.385 25.245 1.00 45.47 78 GLU A N 1
ATOM 584 C CA . GLU A 1 78 ? -13.253 -9.627 25.503 1.00 45.47 78 GLU A CA 1
ATOM 585 C C . GLU A 1 78 ? -12.657 -10.442 24.354 1.00 45.47 78 GLU A C 1
ATOM 587 O O . GLU A 1 78 ? -12.614 -11.671 24.364 1.00 45.47 78 GLU A O 1
ATOM 592 N N . THR A 1 79 ? -12.240 -9.754 23.298 1.00 51.22 79 THR A N 1
ATOM 593 C CA . THR A 1 79 ? -11.406 -10.367 22.266 1.00 51.22 79 THR A CA 1
ATOM 594 C C . THR A 1 79 ? -9.958 -10.215 22.721 1.00 51.22 79 THR A C 1
ATOM 596 O O . THR A 1 79 ? -9.444 -9.100 22.704 1.00 51.22 79 THR A O 1
ATOM 599 N N . GLY A 1 80 ? -9.309 -11.306 23.140 1.00 48.94 80 GLY A N 1
ATOM 600 C CA . GLY A 1 80 ? -7.910 -11.350 23.600 1.00 48.94 80 GLY A CA 1
ATOM 601 C C . GLY A 1 80 ? -6.863 -11.073 22.514 1.00 48.94 80 GLY A C 1
ATOM 602 O O . GLY A 1 80 ? -5.763 -11.609 22.570 1.00 48.94 80 GLY A O 1
ATOM 603 N N . VAL A 1 81 ? -7.203 -10.264 21.510 1.00 54.81 81 VAL A N 1
ATOM 604 C CA . VAL A 1 81 ? -6.317 -9.918 20.401 1.00 54.81 81 VAL A CA 1
ATOM 605 C C . VAL A 1 81 ? -5.397 -8.813 20.893 1.00 54.81 81 VAL A C 1
ATOM 607 O O . VAL A 1 81 ? -5.882 -7.715 21.183 1.00 54.81 81 VAL A O 1
ATOM 610 N N . PRO A 1 82 ? -4.085 -9.055 21.014 1.00 60.16 82 PRO A N 1
ATOM 611 C CA . PRO A 1 82 ? -3.178 -8.008 21.441 1.00 60.16 82 PRO A CA 1
ATOM 612 C C . PRO A 1 82 ? -3.176 -6.914 20.367 1.00 60.16 82 PRO A C 1
ATOM 614 O O . PRO A 1 82 ? -3.235 -7.219 19.171 1.00 60.16 82 PRO A O 1
ATOM 617 N N . GLY A 1 83 ? -3.040 -5.644 20.763 1.00 62.78 83 GLY A N 1
ATOM 618 C CA . GLY A 1 83 ? -2.885 -4.519 19.827 1.00 62.78 83 GLY A CA 1
ATOM 619 C C . GLY A 1 83 ? -1.784 -4.731 18.770 1.00 62.78 83 GLY A C 1
ATOM 620 O O . GLY A 1 83 ? -1.790 -4.061 17.743 1.00 62.78 83 GLY A O 1
ATOM 621 N N . ILE A 1 84 ? -0.916 -5.734 18.963 1.00 72.00 84 ILE A N 1
ATOM 622 C CA . ILE A 1 84 ? 0.088 -6.247 18.022 1.00 72.00 84 ILE A CA 1
ATOM 623 C C . ILE A 1 84 ? -0.425 -6.486 16.595 1.00 72.00 84 ILE A C 1
ATOM 625 O O . ILE A 1 84 ? 0.357 -6.417 15.652 1.00 72.00 84 ILE A O 1
ATOM 629 N N . ALA A 1 85 ? -1.718 -6.764 16.393 1.00 77.88 85 ALA A N 1
ATOM 630 C CA . ALA A 1 85 ? -2.278 -6.931 15.049 1.00 77.88 85 ALA A CA 1
ATOM 631 C C . ALA A 1 85 ? -2.347 -5.612 14.244 1.00 77.88 85 ALA A C 1
ATOM 633 O O . ALA A 1 85 ? -2.513 -5.641 13.023 1.00 77.88 85 ALA A O 1
ATOM 634 N N . LEU A 1 86 ? -2.217 -4.467 14.920 1.00 83.44 86 LEU A N 1
ATOM 635 C CA . LEU A 1 86 ? -2.241 -3.116 14.351 1.00 83.44 86 LEU A CA 1
ATOM 636 C C . LEU A 1 86 ? -0.846 -2.463 14.316 1.00 83.44 86 LEU A C 1
ATOM 638 O O . LEU A 1 86 ? -0.670 -1.435 13.657 1.00 83.44 86 LEU A O 1
ATOM 642 N N . CYS A 1 87 ? 0.125 -3.045 15.025 1.00 87.50 87 CYS A N 1
ATOM 643 C CA . CYS A 1 87 ? 1.465 -2.496 15.193 1.00 87.50 87 CYS A CA 1
ATOM 644 C C . CYS A 1 87 ? 2.379 -2.815 14.004 1.00 87.50 87 CYS A C 1
ATOM 646 O O . CYS A 1 87 ? 2.514 -3.974 13.611 1.00 87.50 87 CYS A O 1
ATOM 648 N N . LEU A 1 88 ? 3.082 -1.803 13.503 1.00 87.12 88 LEU A N 1
ATOM 649 C CA . LEU A 1 88 ? 4.263 -1.975 12.656 1.00 87.12 88 LEU A CA 1
ATOM 650 C C . LEU A 1 88 ? 5.517 -2.232 13.502 1.00 87.12 88 LEU A C 1
ATOM 652 O O . LEU A 1 88 ? 6.407 -2.958 13.063 1.00 87.12 88 LEU A O 1
ATOM 656 N N . PHE A 1 89 ? 5.565 -1.690 14.724 1.00 85.50 89 PHE A N 1
ATOM 657 C CA . PHE A 1 89 ? 6.668 -1.881 15.669 1.00 85.50 89 PHE A CA 1
ATOM 658 C C . PHE A 1 89 ? 6.174 -2.353 17.039 1.00 85.50 89 PHE A C 1
ATOM 660 O O . PHE A 1 89 ? 5.132 -1.917 17.523 1.00 85.50 89 PHE A O 1
ATOM 667 N N . GLU A 1 90 ? 6.961 -3.182 17.728 1.00 83.38 90 GLU A N 1
ATOM 668 C CA . GLU A 1 90 ? 6.633 -3.636 19.092 1.00 83.38 90 GLU A CA 1
ATOM 669 C C . GLU A 1 90 ? 6.489 -2.477 20.088 1.00 83.38 90 GLU A C 1
ATOM 671 O O . GLU A 1 90 ? 5.657 -2.516 20.994 1.00 83.38 90 GLU A O 1
ATOM 676 N N . SER A 1 91 ? 7.236 -1.396 19.882 1.00 82.62 91 SER A N 1
ATOM 677 C CA . SER A 1 91 ? 7.156 -0.171 20.679 1.00 82.62 91 SER A CA 1
ATOM 678 C C . SER A 1 91 ? 5.797 0.539 20.598 1.00 82.62 91 SER A C 1
ATOM 680 O O . SER A 1 91 ? 5.504 1.384 21.442 1.00 82.62 91 SER A O 1
ATOM 682 N N . GLU A 1 92 ? 4.941 0.199 19.629 1.00 84.94 92 GLU A N 1
ATOM 683 C CA . GLU A 1 92 ? 3.574 0.721 19.515 1.00 84.94 92 GLU A CA 1
ATOM 684 C C . GLU A 1 92 ? 2.568 -0.063 20.377 1.00 84.94 92 GLU A C 1
ATOM 686 O O . GLU A 1 92 ? 1.456 0.413 20.610 1.00 84.94 92 GLU A O 1
ATOM 691 N N . ILE A 1 93 ? 2.931 -1.245 20.893 1.00 84.44 93 ILE A N 1
ATOM 692 C CA . ILE A 1 93 ? 2.024 -2.105 21.672 1.00 84.44 93 ILE A CA 1
ATOM 693 C C . ILE A 1 93 ? 1.413 -1.370 22.885 1.00 84.44 93 ILE A C 1
ATOM 695 O O . ILE A 1 93 ? 0.191 -1.432 23.043 1.00 84.44 93 ILE A O 1
ATOM 699 N N . PRO A 1 94 ? 2.175 -0.631 23.725 1.00 85.81 94 PRO A N 1
ATOM 700 C CA . PRO A 1 94 ? 1.601 0.065 24.882 1.00 85.81 94 PRO A CA 1
ATOM 701 C C . PRO A 1 94 ? 0.583 1.147 24.497 1.00 85.81 94 PRO A C 1
ATOM 703 O O . PRO A 1 94 ? -0.437 1.311 25.171 1.00 85.81 94 PRO A O 1
ATOM 706 N N . LEU A 1 95 ? 0.837 1.858 23.393 1.00 85.75 95 LEU A N 1
ATOM 707 C CA . LEU A 1 95 ? -0.071 2.864 22.841 1.00 85.75 95 LEU A CA 1
ATOM 708 C C . LEU A 1 95 ? -1.410 2.219 22.468 1.00 85.75 95 LEU A C 1
ATOM 710 O O . LEU A 1 95 ? -2.465 2.647 22.942 1.00 85.75 95 LEU A O 1
ATOM 714 N N . TRP A 1 96 ? -1.370 1.160 21.658 1.00 86.56 96 TRP A N 1
ATOM 715 C CA . TRP A 1 96 ? -2.585 0.499 21.188 1.00 86.56 96 TRP A CA 1
ATOM 716 C C . TRP A 1 96 ? -3.340 -0.206 22.313 1.00 86.56 96 TRP A C 1
ATOM 718 O O . TRP A 1 96 ? -4.562 -0.100 22.361 1.00 86.56 96 TRP A O 1
ATOM 728 N N . ASN A 1 97 ? -2.647 -0.832 23.268 1.00 86.06 97 ASN A N 1
ATOM 729 C CA . ASN A 1 97 ? -3.286 -1.437 24.442 1.00 86.06 97 ASN A CA 1
ATOM 730 C C . ASN A 1 97 ? -4.029 -0.409 25.313 1.00 86.06 97 ASN A C 1
ATOM 732 O O . ASN A 1 97 ? -4.992 -0.767 25.984 1.00 86.06 97 ASN A O 1
ATOM 736 N N . THR A 1 98 ? -3.618 0.861 25.280 1.00 86.38 98 THR A N 1
ATOM 737 C CA . THR A 1 98 ? -4.293 1.946 26.008 1.00 86.38 98 THR A CA 1
ATOM 738 C C . THR A 1 98 ? -5.525 2.459 25.257 1.00 86.38 98 THR A C 1
ATOM 740 O O . THR A 1 98 ? -6.562 2.713 25.864 1.00 86.38 98 THR A O 1
ATOM 743 N N . MET A 1 99 ? -5.434 2.617 23.934 1.00 86.88 99 MET A N 1
ATOM 744 C CA . MET A 1 99 ? -6.483 3.268 23.135 1.00 86.88 99 MET A CA 1
ATOM 745 C C . MET A 1 99 ? -7.569 2.306 22.644 1.00 86.88 99 MET A C 1
ATOM 747 O O . MET A 1 99 ? -8.748 2.655 22.600 1.00 86.88 99 MET A O 1
ATOM 751 N N . LEU A 1 100 ? -7.182 1.085 22.275 1.00 89.44 100 LEU A N 1
ATOM 752 C CA . LEU A 1 100 ? -8.060 0.122 21.620 1.00 89.44 100 LEU A CA 1
ATOM 753 C C . LEU A 1 100 ? -9.266 -0.317 22.480 1.00 89.44 100 LEU A C 1
ATOM 755 O O . LEU A 1 100 ? -10.353 -0.414 21.913 1.00 89.44 100 LEU A O 1
ATOM 759 N N . PRO A 1 101 ? -9.168 -0.536 23.811 1.00 90.12 101 PRO A N 1
ATOM 760 C CA . PRO A 1 101 ? -10.311 -0.999 24.611 1.00 90.12 101 PRO A CA 1
ATOM 761 C C . PRO A 1 101 ? -11.524 -0.059 24.584 1.00 90.12 101 PRO A C 1
ATOM 763 O O . PRO A 1 101 ? -12.668 -0.517 24.495 1.00 90.12 101 PRO A O 1
ATOM 766 N N . HIS A 1 102 ? -11.286 1.258 24.615 1.00 89.75 102 HIS A N 1
ATOM 767 C CA . HIS A 1 102 ? -12.355 2.255 24.535 1.00 89.75 102 HIS A CA 1
ATOM 768 C C . HIS A 1 102 ? -13.090 2.161 23.191 1.00 89.75 102 HIS A C 1
ATOM 770 O O . HIS A 1 102 ? -14.316 2.047 23.138 1.00 89.75 102 HIS A O 1
ATOM 776 N N . GLU A 1 103 ? -12.324 2.109 22.104 1.00 92.62 103 GLU A N 1
ATOM 777 C CA . GLU A 1 103 ? -12.843 2.002 20.743 1.00 92.62 103 GLU A CA 1
ATOM 778 C C . GLU A 1 103 ? -13.585 0.675 20.520 1.00 92.62 103 GLU A C 1
ATOM 780 O O . GLU A 1 103 ? -14.675 0.648 19.947 1.00 92.62 103 GLU A O 1
ATOM 785 N N . LEU A 1 104 ? -13.057 -0.439 21.039 1.00 91.81 104 LEU A N 1
ATOM 786 C CA . LEU A 1 104 ? -13.709 -1.747 20.961 1.00 91.81 104 LEU A CA 1
ATOM 787 C C . LEU A 1 104 ? -15.021 -1.797 21.731 1.00 91.81 104 LEU A C 1
ATOM 789 O O . LEU A 1 104 ? -15.934 -2.482 21.281 1.00 91.81 104 LEU A O 1
ATOM 793 N N . THR A 1 105 ? -15.150 -1.082 22.847 1.00 91.00 105 THR A N 1
ATOM 794 C CA . THR A 1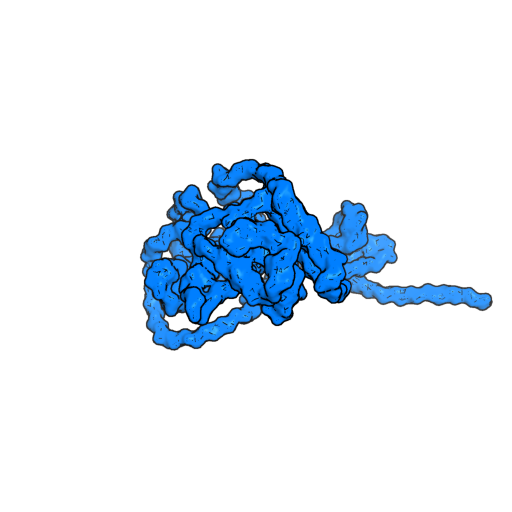 105 ? -16.405 -1.024 23.613 1.00 91.00 105 THR A CA 1
ATOM 795 C C . THR A 1 105 ? -17.493 -0.312 22.806 1.00 91.00 105 THR A C 1
ATOM 797 O O . THR A 1 105 ? -18.609 -0.826 22.660 1.00 91.00 105 THR A O 1
ATOM 800 N N . ASN A 1 106 ? -17.141 0.812 22.180 1.00 91.62 106 ASN A N 1
ATOM 801 C CA . ASN A 1 106 ? -18.087 1.683 21.483 1.00 91.62 106 ASN A CA 1
ATOM 802 C C . ASN A 1 106 ? -18.397 1.248 20.041 1.00 91.62 106 ASN A C 1
ATOM 804 O O . ASN A 1 106 ? -19.462 1.573 19.511 1.00 91.62 106 ASN A O 1
ATOM 808 N N . HIS A 1 107 ? -17.519 0.470 19.400 1.00 94.12 107 HIS A N 1
ATOM 809 C CA . HIS A 1 107 ? -17.632 0.161 17.974 1.00 94.12 107 HIS A CA 1
ATOM 810 C C . HIS A 1 107 ? -17.693 -1.345 17.682 1.00 94.12 107 HIS A C 1
ATOM 812 O O . HIS A 1 107 ? -16.688 -2.052 17.618 1.00 94.12 107 HIS A O 1
ATOM 818 N N . VAL A 1 108 ? -18.905 -1.834 17.385 1.00 93.56 108 VAL A N 1
ATOM 819 C CA . VAL A 1 108 ? -19.174 -3.242 17.018 1.00 93.56 108 VAL A CA 1
ATOM 820 C C . VAL A 1 108 ? -18.317 -3.705 15.833 1.00 93.56 108 VAL A C 1
ATOM 822 O O . VAL A 1 108 ? -17.813 -4.828 15.833 1.00 93.56 108 VAL A O 1
ATOM 825 N N . PHE A 1 109 ? -18.133 -2.851 14.820 1.00 96.00 109 PHE A N 1
ATOM 826 C CA . PHE A 1 109 ? -17.345 -3.204 13.636 1.00 96.00 109 PHE A CA 1
ATOM 827 C C . PHE A 1 109 ? -15.877 -3.478 13.977 1.00 96.00 109 PHE A C 1
ATOM 829 O O . PHE A 1 109 ? -15.282 -4.368 13.369 1.00 96.00 109 PHE A O 1
ATOM 836 N N . LEU A 1 110 ? -15.306 -2.788 14.969 1.00 95.31 110 LEU A N 1
ATOM 837 C CA . LEU A 1 110 ? -13.937 -3.041 15.414 1.00 95.31 110 LEU A CA 1
ATOM 838 C C . LEU A 1 110 ? -13.814 -4.373 16.142 1.00 95.31 110 LEU A C 1
ATOM 840 O O . LEU A 1 110 ? -12.867 -5.105 15.877 1.00 95.31 110 LEU A O 1
ATOM 844 N N . ARG A 1 111 ? -14.798 -4.755 16.963 1.00 93.94 111 ARG A N 1
ATOM 845 C CA . ARG A 1 111 ? -14.809 -6.092 17.585 1.00 93.94 111 ARG A CA 1
ATOM 846 C C . ARG A 1 111 ? -14.821 -7.199 16.535 1.00 93.94 111 ARG A C 1
ATOM 848 O O . ARG A 1 111 ? -14.047 -8.146 16.627 1.00 93.94 111 ARG A O 1
ATOM 855 N N . HIS A 1 112 ? -15.634 -7.052 15.485 1.00 94.06 112 HIS A N 1
ATOM 856 C CA . HIS A 1 112 ? -15.591 -7.972 14.345 1.00 94.06 112 HIS A CA 1
ATOM 857 C C . HIS A 1 112 ? -14.229 -7.962 13.634 1.00 94.06 112 HIS A C 1
ATOM 859 O O . HIS A 1 112 ? -13.737 -9.029 13.279 1.00 94.06 112 HIS A O 1
ATOM 865 N N . MET A 1 113 ? -13.594 -6.798 13.457 1.00 94.62 113 MET A N 1
ATOM 866 C CA . MET A 1 113 ? -12.251 -6.727 12.867 1.00 94.62 113 MET A CA 1
ATOM 867 C C . MET A 1 113 ? -11.228 -7.483 13.723 1.00 94.62 113 MET A C 1
ATOM 869 O O . MET A 1 113 ? -10.455 -8.270 13.190 1.00 94.62 113 MET A O 1
ATOM 873 N N . MET A 1 114 ? -11.257 -7.313 15.047 1.00 92.19 114 MET A N 1
ATOM 874 C CA . MET A 1 114 ? -10.328 -7.999 15.948 1.00 92.19 114 MET A CA 1
ATOM 875 C C . MET A 1 114 ? -10.519 -9.515 15.905 1.00 92.19 114 MET A C 1
ATOM 877 O O . MET A 1 114 ? -9.553 -10.230 15.652 1.00 92.19 114 MET A O 1
ATOM 881 N N . VAL A 1 115 ? -11.757 -10.017 16.024 1.00 90.94 115 VAL A N 1
ATOM 882 C CA . VAL A 1 115 ? -12.029 -11.465 15.884 1.00 90.94 115 VAL A CA 1
ATOM 883 C C . VAL A 1 115 ? -11.575 -11.993 14.526 1.00 90.94 115 VAL A C 1
ATOM 885 O O . VAL A 1 115 ? -11.106 -13.122 14.427 1.00 90.94 115 VAL A O 1
ATOM 888 N N . SER A 1 116 ? -11.717 -11.198 13.465 1.00 91.38 116 SER A N 1
ATOM 889 C CA . SER A 1 116 ? -11.257 -11.593 12.138 1.00 91.38 116 SER A CA 1
ATOM 890 C C . SER A 1 116 ? -9.744 -11.802 12.084 1.00 91.38 116 SER A C 1
ATOM 892 O O . SER A 1 116 ? -9.294 -12.784 11.493 1.00 91.38 116 SER A O 1
ATOM 894 N N . LEU A 1 117 ? -8.970 -10.880 12.658 1.00 89.25 117 LEU A N 1
ATOM 895 C CA . LEU A 1 117 ? -7.507 -10.948 12.688 1.00 89.25 117 LEU A CA 1
ATOM 896 C C . LEU A 1 117 ? -7.025 -12.100 13.577 1.00 89.25 117 LEU A C 1
ATOM 898 O O . LEU A 1 117 ? -6.166 -12.871 13.169 1.00 89.25 117 LEU A O 1
ATOM 902 N N . ASP A 1 118 ? -7.639 -12.274 14.742 1.00 88.25 118 ASP A N 1
ATOM 903 C CA . ASP A 1 118 ? -7.345 -13.380 15.659 1.00 88.25 118 ASP A CA 1
ATOM 904 C C . ASP A 1 118 ? -7.707 -14.753 15.085 1.00 88.25 118 ASP A C 1
ATOM 906 O O . ASP A 1 118 ? -6.973 -15.726 15.221 1.00 88.25 118 ASP A O 1
ATOM 910 N N . ALA A 1 119 ? -8.806 -14.854 14.343 1.00 87.44 119 ALA A N 1
ATOM 911 C CA . ALA A 1 119 ? -9.137 -16.099 13.666 1.00 87.44 119 ALA A CA 1
ATOM 912 C C . ALA A 1 119 ? -8.092 -16.481 12.595 1.00 87.44 119 ALA A C 1
ATOM 914 O O . ALA A 1 119 ? -7.917 -17.669 12.339 1.00 87.44 119 ALA A O 1
ATOM 915 N N . LEU A 1 120 ? -7.385 -15.521 11.976 1.00 82.56 120 LEU A N 1
ATOM 916 C CA . LEU A 1 120 ? -6.307 -15.832 11.020 1.00 82.56 120 LEU A CA 1
ATOM 917 C C . LEU A 1 120 ? -5.047 -16.356 11.700 1.00 82.56 120 LEU A C 1
ATOM 919 O O . LEU A 1 120 ? -4.379 -17.208 11.118 1.00 82.56 120 LEU A O 1
ATOM 923 N N . THR A 1 121 ? -4.720 -15.881 12.904 1.00 81.62 121 THR A N 1
ATOM 924 C CA . THR A 1 121 ? -3.547 -16.381 13.642 1.00 81.62 121 THR A CA 1
ATOM 925 C C . THR A 1 121 ? -3.713 -17.839 14.060 1.00 81.62 121 THR A C 1
ATOM 927 O O . THR A 1 121 ? -2.721 -18.553 14.167 1.00 81.62 121 THR A O 1
ATOM 930 N N . HIS A 1 122 ? -4.957 -18.299 14.207 1.00 80.19 122 HIS A N 1
ATOM 931 C CA . HIS A 1 122 ? -5.315 -19.671 14.572 1.00 80.19 122 HIS A CA 1
ATOM 932 C C . HIS A 1 122 ? -5.793 -20.527 13.377 1.00 80.19 122 HIS A C 1
ATOM 934 O O . HIS A 1 122 ? -6.477 -21.528 13.576 1.00 80.19 122 HIS A O 1
ATOM 940 N N . ASP A 1 123 ? -5.495 -20.117 12.135 1.00 75.06 123 ASP A N 1
ATOM 941 C CA . ASP A 1 123 ? -5.885 -20.792 10.876 1.00 75.06 123 ASP A CA 1
ATOM 942 C C . ASP A 1 123 ? -7.400 -21.079 10.717 1.00 75.06 123 ASP A C 1
ATOM 944 O O . ASP A 1 123 ? -7.848 -21.911 9.927 1.00 75.06 123 ASP A O 1
ATOM 948 N N . ALA A 1 124 ? -8.253 -20.327 11.415 1.00 82.88 124 ALA A N 1
ATOM 949 C CA . ALA A 1 124 ? -9.706 -20.423 11.323 1.00 82.88 124 ALA A CA 1
ATOM 950 C C . ALA A 1 124 ? -10.250 -19.558 10.168 1.00 82.88 124 ALA A C 1
ATOM 952 O O . ALA A 1 124 ? -11.063 -18.647 10.369 1.00 82.88 124 ALA A O 1
ATOM 953 N N . LYS A 1 125 ? -9.817 -19.845 8.929 1.00 83.06 125 LYS A N 1
ATOM 954 C CA . LYS A 1 125 ? -10.080 -19.018 7.729 1.00 83.06 125 LYS A CA 1
ATOM 955 C C . LYS A 1 125 ? -11.556 -18.655 7.547 1.00 83.06 125 LYS A C 1
ATOM 957 O O . LYS A 1 125 ? -11.881 -17.483 7.381 1.00 83.06 125 LYS A O 1
ATOM 962 N N . GLN A 1 126 ? -12.471 -19.622 7.620 1.00 86.62 126 GLN A N 1
ATOM 963 C CA . GLN A 1 126 ? -13.905 -19.366 7.413 1.00 86.62 126 GLN A CA 1
ATOM 964 C C . GLN A 1 126 ? -14.484 -18.390 8.450 1.00 86.62 126 GLN A C 1
ATOM 966 O O . GLN A 1 126 ? -15.220 -17.468 8.089 1.00 86.62 126 GLN A O 1
ATOM 971 N N . ARG A 1 127 ? -14.117 -18.561 9.727 1.00 88.06 127 ARG A N 1
ATOM 972 C CA . ARG A 1 127 ? -14.510 -17.655 10.814 1.00 88.06 127 ARG A CA 1
ATOM 973 C C . ARG A 1 127 ? -13.941 -16.262 10.578 1.00 88.06 127 ARG A C 1
ATOM 975 O O . ARG A 1 127 ? -14.668 -15.280 10.707 1.00 88.06 127 ARG A O 1
ATOM 982 N N . SER A 1 128 ? -12.674 -16.186 10.186 1.00 89.56 128 SER A N 1
ATOM 983 C CA . SER A 1 128 ? -12.025 -14.923 9.867 1.00 89.56 128 SER A CA 1
ATOM 984 C C . SER A 1 128 ? -12.770 -14.154 8.771 1.00 89.56 128 SER A C 1
ATOM 986 O O . SER A 1 128 ? -13.252 -13.048 9.013 1.00 89.56 128 SER A O 1
ATOM 988 N N . PHE A 1 129 ? -12.983 -14.771 7.603 1.00 90.12 129 PHE A N 1
ATOM 989 C CA . PHE A 1 129 ? -13.699 -14.136 6.493 1.00 90.12 129 PHE A CA 1
ATOM 990 C C . PHE A 1 129 ? -15.109 -13.684 6.880 1.00 90.12 129 PHE A C 1
ATOM 992 O O . PHE A 1 129 ? -15.523 -12.586 6.507 1.00 90.12 129 PHE A O 1
ATOM 999 N N . PHE A 1 130 ? -15.842 -14.493 7.652 1.00 91.75 130 PHE A N 1
ATOM 1000 C CA . PHE A 1 130 ? -17.160 -14.110 8.155 1.00 91.75 130 PHE A CA 1
ATOM 1001 C C . PHE A 1 130 ? -17.099 -12.811 8.972 1.00 91.75 130 PHE A C 1
ATOM 1003 O O . PHE A 1 130 ? -17.842 -11.864 8.696 1.00 91.75 130 PHE A O 1
ATOM 1010 N N . HIS A 1 131 ? -16.193 -12.739 9.951 1.00 92.94 131 HIS A N 1
ATOM 1011 C CA . HIS A 1 131 ? -16.064 -11.557 10.796 1.00 92.94 131 HIS A CA 1
ATOM 1012 C C . HIS A 1 131 ? -15.516 -10.346 10.029 1.00 92.94 131 HIS A C 1
ATOM 1014 O O . HIS A 1 131 ? -15.974 -9.235 10.290 1.00 92.94 131 HIS A O 1
ATOM 1020 N N . GLN A 1 132 ? -14.641 -10.524 9.036 1.00 93.06 132 GLN A N 1
ATOM 1021 C CA . GLN A 1 132 ? -14.180 -9.414 8.197 1.00 93.06 132 GLN A CA 1
ATOM 1022 C C . GLN A 1 132 ? -15.310 -8.794 7.370 1.00 93.06 132 GLN A C 1
ATOM 1024 O O . GLN A 1 132 ? -15.443 -7.564 7.304 1.00 93.06 132 GLN A O 1
ATOM 1029 N N . VAL A 1 133 ? -16.146 -9.639 6.759 1.00 93.69 133 VAL A N 1
ATOM 1030 C CA . VAL A 1 133 ? -17.295 -9.191 5.964 1.00 93.69 133 VAL A CA 1
ATOM 1031 C C . VAL A 1 133 ? -18.282 -8.447 6.855 1.00 93.69 133 VAL A C 1
ATOM 1033 O O . VAL A 1 133 ? -18.750 -7.367 6.490 1.00 93.69 133 VAL A O 1
ATOM 1036 N N . GLU A 1 134 ? -18.568 -8.987 8.039 1.00 95.19 134 GLU A N 1
ATOM 1037 C CA . GLU A 1 134 ? -19.479 -8.355 8.989 1.00 95.19 134 GLU A CA 1
ATOM 1038 C C . GLU A 1 134 ? -18.910 -7.038 9.540 1.00 95.19 134 GLU A C 1
ATOM 1040 O O . GLU A 1 134 ? -19.635 -6.045 9.593 1.00 95.19 134 GLU A O 1
ATOM 1045 N N . SER A 1 135 ? -17.608 -6.977 9.840 1.00 95.75 135 SER A N 1
ATOM 1046 C CA . SER A 1 135 ? -16.911 -5.740 10.213 1.00 95.75 135 SER A CA 1
ATOM 1047 C C . SER A 1 135 ? -17.083 -4.664 9.140 1.00 95.75 135 SER A C 1
ATOM 1049 O O . SER A 1 135 ? -17.592 -3.578 9.417 1.00 95.75 135 SER A O 1
ATOM 1051 N N . SER A 1 136 ? -16.765 -4.996 7.887 1.00 95.31 136 SER A N 1
ATOM 1052 C CA . SER A 1 136 ? -16.887 -4.082 6.747 1.00 95.31 136 SER A CA 1
ATOM 1053 C C . SER A 1 136 ? -18.324 -3.618 6.511 1.00 95.31 136 SER A C 1
ATOM 1055 O O . SER A 1 136 ? -18.561 -2.459 6.163 1.00 95.31 136 SER A O 1
ATOM 1057 N N . ARG A 1 137 ? -19.300 -4.517 6.684 1.00 95.81 137 ARG A N 1
ATOM 1058 C CA . ARG A 1 137 ? -20.726 -4.210 6.534 1.00 95.81 137 ARG A CA 1
ATOM 1059 C C . ARG A 1 137 ? -21.200 -3.245 7.616 1.00 95.81 137 ARG A C 1
ATOM 1061 O O . ARG A 1 137 ? -21.912 -2.292 7.308 1.00 95.81 137 ARG A O 1
ATOM 1068 N N . GLN A 1 138 ? -20.815 -3.492 8.866 1.00 95.25 138 GLN A N 1
ATOM 1069 C CA . GLN A 1 138 ? -21.171 -2.639 9.993 1.00 95.25 138 GLN A CA 1
ATOM 1070 C C . GLN A 1 138 ? -20.501 -1.273 9.872 1.00 95.25 138 GLN A C 1
ATOM 1072 O O . GLN A 1 138 ? -21.200 -0.273 9.978 1.00 95.25 138 GLN A O 1
ATOM 1077 N N . PHE A 1 139 ? -19.207 -1.219 9.545 1.00 96.12 139 PHE A N 1
ATOM 1078 C CA . PHE A 1 139 ? -18.482 0.035 9.329 1.00 96.12 139 PHE A CA 1
ATOM 1079 C C . PHE A 1 139 ? -19.209 0.947 8.332 1.00 96.12 139 PHE A C 1
ATOM 1081 O O . PHE A 1 139 ? -19.561 2.070 8.675 1.00 96.12 139 PHE A O 1
ATOM 1088 N N . ARG A 1 140 ? -19.565 0.433 7.143 1.00 93.81 140 ARG A N 1
ATOM 1089 C CA . ARG A 1 140 ? -20.316 1.206 6.131 1.00 93.81 140 ARG A CA 1
ATOM 1090 C C . ARG A 1 140 ? -21.695 1.664 6.607 1.00 93.81 140 ARG A C 1
ATOM 1092 O O . ARG A 1 140 ? -22.193 2.677 6.134 1.00 93.81 140 ARG A O 1
ATOM 1099 N N . LYS A 1 141 ? -22.333 0.901 7.499 1.00 93.31 141 LYS A N 1
ATOM 1100 C CA . LYS A 1 141 ? -23.655 1.229 8.044 1.00 93.31 141 LYS A CA 1
ATOM 1101 C C . LYS A 1 141 ? -23.579 2.342 9.092 1.00 93.31 141 LYS A C 1
ATOM 1103 O O . LYS A 1 141 ? -24.441 3.213 9.092 1.00 93.31 141 LYS A O 1
ATOM 1108 N N . VAL A 1 142 ? -22.608 2.278 10.005 1.00 92.94 142 VAL A N 1
ATOM 1109 C CA . VAL A 1 142 ? -22.515 3.199 11.155 1.00 92.94 142 VAL A CA 1
ATOM 1110 C C . VAL A 1 142 ? -21.593 4.395 10.929 1.00 92.94 142 VAL A C 1
ATOM 1112 O O . VAL A 1 142 ? -21.715 5.381 11.646 1.00 92.94 142 VAL A O 1
ATOM 1115 N N . VAL A 1 143 ? -20.714 4.344 9.927 1.00 92.88 143 VAL A N 1
ATOM 1116 C CA . VAL A 1 143 ? -19.801 5.437 9.564 1.00 92.88 143 VAL A CA 1
ATOM 1117 C C . VAL A 1 143 ? -20.091 5.888 8.125 1.00 92.88 143 VAL A C 1
ATOM 1119 O O . VAL A 1 143 ? -19.308 5.615 7.215 1.00 92.88 143 VAL A O 1
ATOM 1122 N N . PRO A 1 144 ? -21.237 6.553 7.873 1.00 89.88 144 PRO A N 1
ATOM 1123 C CA . PRO A 1 144 ? -21.520 7.129 6.557 1.00 89.88 144 PRO A CA 1
ATOM 1124 C C . PRO A 1 144 ? -20.616 8.335 6.254 1.00 89.88 144 PRO A C 1
ATOM 1126 O O . PRO A 1 144 ? -20.283 8.579 5.097 1.00 89.88 144 PRO A O 1
ATOM 1129 N N . THR A 1 145 ? -20.198 9.055 7.299 1.00 91.88 145 THR A N 1
ATOM 1130 C CA . THR A 1 145 ? -19.345 10.245 7.226 1.00 91.88 145 THR A CA 1
ATOM 1131 C C . THR A 1 145 ? -18.362 10.237 8.394 1.00 91.88 145 THR A C 1
ATOM 1133 O O . THR A 1 145 ? -18.710 9.834 9.508 1.00 91.88 145 THR A O 1
ATOM 1136 N N . LEU A 1 146 ? -17.134 10.691 8.141 1.00 94.75 146 LEU A N 1
ATOM 1137 C CA . LEU A 1 146 ? -16.120 10.868 9.179 1.00 94.75 146 LEU A CA 1
ATOM 1138 C C . LEU A 1 146 ? -16.423 12.097 10.040 1.00 94.75 146 LEU A C 1
ATOM 1140 O O . LEU A 1 146 ? -16.802 13.147 9.523 1.00 94.75 146 LEU A O 1
ATOM 1144 N N . THR A 1 147 ? -16.233 11.955 11.346 1.00 94.06 147 THR A N 1
ATOM 1145 C CA . THR A 1 147 ? -16.475 12.981 12.363 1.00 94.06 147 THR A CA 1
ATOM 1146 C C . THR A 1 147 ? -15.326 13.021 13.369 1.00 94.06 147 THR A C 1
ATOM 1148 O O . THR A 1 147 ? -14.528 12.088 13.481 1.00 94.06 147 THR A O 1
ATOM 1151 N N . GLU A 1 148 ? -15.298 14.075 14.183 1.00 92.50 148 GLU A N 1
ATOM 1152 C CA . GLU A 1 148 ? -14.371 14.221 15.316 1.00 92.50 148 GLU A CA 1
ATOM 1153 C C . GLU A 1 148 ? -14.457 13.075 16.336 1.00 92.50 148 GLU A C 1
ATOM 1155 O O . GLU A 1 148 ? -13.491 12.804 17.042 1.00 92.50 148 GLU A O 1
ATOM 1160 N N . THR A 1 149 ? -15.591 12.375 16.391 1.00 91.38 149 THR A N 1
ATOM 1161 C CA . THR A 1 149 ? -15.849 11.295 17.351 1.00 91.38 149 THR A CA 1
ATOM 1162 C C . THR A 1 149 ? -15.600 9.895 16.799 1.00 91.38 149 THR A C 1
ATOM 1164 O O . THR A 1 149 ? -15.602 8.948 17.574 1.00 91.38 149 THR A O 1
ATOM 1167 N N . ASN A 1 150 ? -15.411 9.728 15.483 1.00 94.19 150 ASN A N 1
ATOM 1168 C CA . ASN A 1 150 ? -15.264 8.403 14.866 1.00 94.19 150 ASN A CA 1
ATOM 1169 C C . ASN A 1 150 ? -14.003 8.238 14.002 1.00 94.19 150 ASN A C 1
ATOM 1171 O O . ASN A 1 150 ? -13.771 7.148 13.467 1.00 94.19 150 ASN A O 1
ATOM 1175 N N . TRP A 1 151 ? -13.185 9.286 13.841 1.00 95.50 151 TRP A N 1
ATOM 1176 C CA . TRP A 1 151 ? -11.987 9.223 13.000 1.00 95.50 151 TRP A CA 1
ATOM 1177 C C . TRP A 1 151 ? -10.977 8.191 13.515 1.00 95.50 151 TRP A C 1
ATOM 1179 O O . TRP A 1 151 ? -10.389 7.474 12.707 1.00 95.50 151 TRP A O 1
ATOM 1189 N N . LEU A 1 152 ? -10.814 8.069 14.840 1.00 95.19 152 LEU A N 1
ATOM 1190 C CA . LEU A 1 152 ? -9.893 7.116 15.459 1.00 95.19 152 LEU A CA 1
ATOM 1191 C C . LEU A 1 152 ? -10.358 5.677 15.214 1.00 95.19 152 LEU A C 1
ATOM 1193 O O . LEU A 1 152 ? -9.591 4.866 14.693 1.00 95.19 152 LEU A O 1
ATOM 1197 N N . ALA A 1 153 ? -11.634 5.387 15.478 1.00 95.69 153 ALA A N 1
ATOM 1198 C CA . ALA A 1 153 ? -12.242 4.099 15.161 1.00 95.69 153 ALA A CA 1
ATOM 1199 C C . ALA A 1 153 ? -12.082 3.735 13.676 1.00 95.69 153 ALA A C 1
ATOM 1201 O O . ALA A 1 153 ? -11.768 2.599 13.318 1.00 95.69 153 ALA A O 1
ATOM 1202 N N . SER A 1 154 ? -12.272 4.718 12.794 1.00 96.69 154 SER A N 1
ATOM 1203 C CA . SER A 1 154 ? -12.147 4.544 11.346 1.00 96.69 154 SER A CA 1
ATOM 1204 C C . SER A 1 154 ? -10.703 4.301 10.913 1.00 96.69 154 SER A C 1
ATOM 1206 O O . SER A 1 154 ? -10.457 3.490 10.020 1.00 96.69 154 SER A O 1
ATOM 1208 N N . MET A 1 155 ? -9.742 4.950 11.574 1.00 95.12 155 MET A N 1
ATOM 1209 C CA . MET A 1 155 ? -8.315 4.709 11.379 1.00 95.12 155 MET A CA 1
ATOM 1210 C C . MET A 1 155 ? -7.938 3.284 11.793 1.00 95.12 155 MET A C 1
ATOM 1212 O O . MET A 1 155 ? -7.318 2.570 11.008 1.00 95.12 155 MET A O 1
ATOM 1216 N N . ILE A 1 156 ? -8.366 2.843 12.982 1.00 94.94 156 ILE A N 1
ATOM 1217 C CA . ILE A 1 156 ? -8.131 1.480 13.488 1.00 94.94 156 ILE A CA 1
ATOM 1218 C C . ILE A 1 156 ? -8.732 0.443 12.538 1.00 94.94 156 ILE A C 1
ATOM 1220 O O . ILE A 1 156 ? -8.087 -0.556 12.227 1.00 94.94 156 ILE A O 1
ATOM 1224 N N . PHE A 1 157 ? -9.945 0.683 12.035 1.00 95.56 157 PHE A N 1
ATOM 1225 C CA . PHE A 1 157 ? -10.568 -0.191 11.044 1.00 95.56 157 PHE A CA 1
ATOM 1226 C C . PHE A 1 157 ? -9.756 -0.265 9.746 1.00 95.56 157 PHE A C 1
ATOM 1228 O O . PHE A 1 157 ? -9.540 -1.362 9.234 1.00 95.56 157 PHE A O 1
ATOM 1235 N N . GLY A 1 158 ? -9.284 0.875 9.228 1.00 94.88 158 GLY A N 1
ATOM 1236 C CA . GLY A 1 158 ? -8.443 0.927 8.029 1.00 94.88 158 GLY A CA 1
ATOM 1237 C C . GLY A 1 158 ? -7.134 0.152 8.198 1.00 94.88 158 GLY A C 1
ATOM 1238 O O . GLY A 1 158 ? -6.801 -0.674 7.349 1.00 94.88 158 GLY A O 1
ATOM 1239 N N . ILE A 1 159 ? -6.447 0.350 9.326 1.00 93.88 159 ILE A N 1
ATOM 1240 C CA . ILE A 1 159 ? -5.231 -0.391 9.689 1.00 93.88 159 ILE A CA 1
ATOM 1241 C C . ILE A 1 159 ? -5.529 -1.891 9.796 1.00 93.88 159 ILE A C 1
ATOM 1243 O O . ILE A 1 159 ? -4.862 -2.700 9.158 1.00 93.88 159 ILE A O 1
ATOM 1247 N N . GLY A 1 160 ? -6.579 -2.272 10.529 1.00 93.44 160 GLY A N 1
ATOM 1248 C CA . GLY A 1 160 ? -6.980 -3.671 10.679 1.00 93.44 160 GLY A CA 1
ATOM 1249 C C . GLY A 1 160 ? -7.312 -4.340 9.344 1.00 93.44 160 GLY A C 1
ATOM 1250 O O . GLY A 1 160 ? -6.936 -5.489 9.121 1.00 93.44 160 GLY A O 1
ATOM 1251 N N . LEU A 1 161 ? -7.947 -3.617 8.416 1.00 92.50 161 LEU A N 1
ATOM 1252 C CA . LEU A 1 161 ? -8.220 -4.111 7.068 1.00 92.50 161 LEU A CA 1
ATOM 1253 C C . LEU A 1 161 ? -6.923 -4.366 6.285 1.00 92.50 161 LEU A C 1
ATOM 1255 O O . LEU A 1 161 ? -6.797 -5.401 5.631 1.00 92.50 161 LEU A O 1
ATOM 1259 N N . MET A 1 162 ? -5.954 -3.454 6.363 1.00 92.25 162 MET A N 1
ATOM 1260 C CA . MET A 1 162 ? -4.648 -3.625 5.721 1.00 92.25 162 MET A CA 1
ATOM 1261 C C . MET A 1 162 ? -3.904 -4.828 6.319 1.00 92.25 162 MET A C 1
ATOM 1263 O O . MET A 1 162 ? -3.487 -5.710 5.566 1.00 92.25 162 MET A O 1
ATOM 1267 N N . SER A 1 163 ? -3.835 -4.934 7.652 1.00 91.19 163 SER A N 1
ATOM 1268 C CA . SER A 1 163 ? -3.260 -6.091 8.353 1.00 91.19 163 SER A CA 1
ATOM 1269 C C . SER A 1 163 ? -3.911 -7.406 7.919 1.00 91.19 163 SER A C 1
ATOM 1271 O O . SER A 1 163 ? -3.209 -8.356 7.586 1.00 91.19 163 SER A O 1
ATOM 1273 N N . PHE A 1 164 ? -5.244 -7.464 7.850 1.00 89.56 164 PHE A N 1
ATOM 1274 C CA . PHE A 1 164 ? -5.990 -8.648 7.409 1.00 89.56 164 PHE A CA 1
ATOM 1275 C C . PHE A 1 164 ? -5.568 -9.113 6.009 1.00 89.56 164 PHE A C 1
ATOM 1277 O O . PHE A 1 164 ? -5.342 -10.303 5.780 1.00 89.56 164 PHE A O 1
ATOM 1284 N N . HIS A 1 165 ? -5.435 -8.180 5.066 1.00 88.44 165 HIS A N 1
ATOM 1285 C CA . HIS A 1 165 ? -5.068 -8.509 3.692 1.00 88.44 165 HIS A CA 1
ATOM 1286 C C . HIS A 1 165 ? -3.615 -8.980 3.558 1.00 88.44 165 HIS A C 1
ATOM 1288 O O . HIS A 1 165 ? -3.365 -9.914 2.792 1.00 88.44 165 HIS A O 1
ATOM 1294 N N . PHE A 1 166 ? -2.685 -8.414 4.333 1.00 87.50 166 PHE A N 1
ATOM 1295 C CA . PHE A 1 166 ? -1.316 -8.932 4.413 1.00 87.50 166 PHE A CA 1
ATOM 1296 C C . PHE A 1 166 ? -1.275 -10.342 5.021 1.00 87.50 166 PHE A C 1
ATOM 1298 O O . PHE A 1 166 ? -0.657 -11.237 4.443 1.00 87.50 166 PHE A O 1
ATOM 1305 N N . GLN A 1 167 ? -2.023 -10.594 6.102 1.00 85.00 167 GLN A N 1
ATOM 1306 C CA . GLN A 1 167 ? -2.090 -11.923 6.723 1.00 85.00 167 GLN A CA 1
ATOM 1307 C C . GLN A 1 167 ? -2.658 -12.987 5.789 1.00 85.00 167 GLN A C 1
ATOM 1309 O O . GLN A 1 167 ? -2.126 -14.092 5.736 1.00 85.00 167 GLN A O 1
ATOM 1314 N N . ILE A 1 168 ? -3.717 -12.675 5.037 1.00 83.69 168 ILE A N 1
ATOM 1315 C CA . ILE A 1 168 ? -4.282 -13.615 4.061 1.00 83.69 168 ILE A CA 1
ATOM 1316 C C . ILE A 1 168 ? -3.301 -13.906 2.940 1.00 83.69 168 ILE A C 1
ATOM 1318 O O . ILE A 1 168 ? -3.198 -15.058 2.524 1.00 83.69 168 ILE A O 1
ATOM 1322 N N . ALA A 1 169 ? -2.604 -12.883 2.440 1.00 79.81 169 ALA A N 1
ATOM 1323 C CA . ALA A 1 169 ? -1.590 -13.084 1.418 1.00 79.81 169 ALA A CA 1
ATOM 1324 C C . ALA A 1 169 ? -0.491 -14.028 1.932 1.00 79.81 169 ALA A C 1
ATOM 1326 O O . ALA A 1 169 ? -0.117 -14.959 1.228 1.00 79.81 169 ALA A O 1
ATOM 1327 N N . ARG A 1 170 ? -0.058 -13.865 3.187 1.00 76.62 170 ARG A N 1
ATOM 1328 C CA . ARG A 1 170 ? 0.905 -14.762 3.843 1.00 76.62 170 ARG A CA 1
ATOM 1329 C C . ARG A 1 170 ? 0.359 -16.179 4.081 1.00 76.62 170 ARG A C 1
ATOM 1331 O O . ARG A 1 170 ? 1.084 -17.149 3.909 1.00 76.62 170 ARG A O 1
ATOM 1338 N N . ALA A 1 171 ? -0.910 -16.316 4.474 1.00 72.00 171 ALA A N 1
ATOM 1339 C CA . ALA A 1 171 ? -1.557 -17.602 4.770 1.00 72.00 171 ALA A CA 1
ATOM 1340 C C . ALA A 1 171 ? -2.029 -18.375 3.519 1.00 72.00 171 ALA A C 1
ATOM 1342 O O . ALA A 1 171 ? -2.595 -19.475 3.631 1.00 72.00 171 ALA A O 1
ATOM 1343 N N . ALA A 1 172 ? -1.865 -17.795 2.327 1.00 67.06 172 ALA A N 1
ATOM 1344 C CA . ALA A 1 172 ? -2.112 -18.473 1.067 1.00 67.06 172 ALA A CA 1
ATOM 1345 C C . ALA A 1 172 ? -1.041 -19.562 0.875 1.00 67.06 172 ALA A C 1
ATOM 1347 O O . ALA A 1 172 ? 0.156 -19.289 0.912 1.00 67.06 172 ALA A O 1
ATOM 1348 N N . GLN A 1 173 ? -1.473 -20.821 0.759 1.00 53.97 173 GLN A N 1
ATOM 1349 C CA . GLN A 1 173 ? -0.558 -21.961 0.698 1.00 53.97 173 GLN A CA 1
ATOM 1350 C C . GLN A 1 173 ? 0.287 -21.915 -0.590 1.00 53.97 173 GLN A C 1
ATOM 1352 O O . GLN A 1 173 ? -0.285 -21.712 -1.666 1.00 53.97 173 GLN A O 1
ATOM 1357 N N . PRO A 1 174 ? 1.601 -22.218 -0.519 1.00 50.44 174 PRO A N 1
ATOM 1358 C CA . PRO A 1 174 ? 2.513 -22.163 -1.665 1.00 50.44 174 PRO A CA 1
ATOM 1359 C C . PRO A 1 174 ? 2.079 -22.994 -2.882 1.00 50.44 174 PRO A C 1
ATOM 1361 O O . PRO A 1 174 ? 2.444 -22.665 -4.003 1.00 50.44 174 PRO A O 1
ATOM 1364 N N . GLN A 1 175 ? 1.305 -24.067 -2.675 1.00 46.22 175 GLN A N 1
ATOM 1365 C CA . GLN A 1 175 ? 0.964 -25.027 -3.732 1.00 46.22 175 GLN A CA 1
ATOM 1366 C C . GLN A 1 175 ? -0.410 -24.818 -4.390 1.00 46.22 175 GLN A C 1
ATOM 1368 O O . GLN A 1 175 ? -0.678 -25.433 -5.417 1.00 46.22 175 GLN A O 1
ATOM 1373 N N . THR A 1 176 ? -1.294 -23.976 -3.839 1.00 48.09 176 THR A N 1
ATOM 1374 C CA . THR A 1 176 ? -2.682 -23.852 -4.340 1.00 48.09 176 THR A CA 1
ATOM 1375 C C . THR A 1 176 ? -3.118 -22.421 -4.644 1.00 48.09 176 THR A C 1
ATOM 1377 O O . THR A 1 176 ? -4.085 -22.226 -5.381 1.00 48.09 176 THR A O 1
ATOM 1380 N N . SER A 1 177 ? -2.437 -21.396 -4.119 1.00 53.53 177 SER A N 1
ATOM 1381 C CA . SER A 1 177 ? -2.738 -19.988 -4.413 1.00 53.53 177 SER A CA 1
ATOM 1382 C C . SER A 1 177 ? -1.535 -19.105 -4.075 1.00 53.53 177 SER A C 1
ATOM 1384 O O . SER A 1 177 ? -1.276 -18.842 -2.907 1.00 53.53 177 SER A O 1
ATOM 1386 N N . SER A 1 178 ? -0.811 -18.617 -5.084 1.00 53.84 178 SER A N 1
ATOM 1387 C CA . SER A 1 178 ? 0.253 -17.623 -4.890 1.00 53.84 178 SER A CA 1
ATOM 1388 C C . SER A 1 178 ? -0.318 -16.305 -4.336 1.00 53.84 178 SER A C 1
ATOM 1390 O O . SER A 1 178 ? -1.395 -15.893 -4.791 1.00 53.84 178 SER A O 1
ATOM 1392 N N . PRO A 1 179 ? 0.375 -15.594 -3.426 1.00 61.53 179 PRO A N 1
ATOM 1393 C CA . PRO A 1 179 ? -0.041 -14.264 -2.998 1.00 61.53 179 PRO A CA 1
ATOM 1394 C C . PRO A 1 179 ? -0.051 -13.310 -4.195 1.00 61.53 179 PRO A C 1
ATOM 1396 O O . PRO A 1 179 ? 0.988 -12.990 -4.760 1.00 61.53 179 PRO A O 1
ATOM 1399 N N . ASP A 1 180 ? -1.239 -12.860 -4.594 1.00 73.19 180 ASP A N 1
ATOM 1400 C CA . ASP A 1 180 ? -1.384 -11.854 -5.645 1.00 73.19 180 ASP A CA 1
ATOM 1401 C C . ASP A 1 180 ? -0.937 -10.482 -5.097 1.00 73.19 180 ASP A C 1
ATOM 1403 O O . ASP A 1 180 ? -1.644 -9.925 -4.242 1.00 73.19 180 ASP A O 1
ATOM 1407 N N . PRO A 1 181 ? 0.200 -9.916 -5.558 1.00 72.69 181 PRO A N 1
ATOM 1408 C CA . PRO A 1 181 ? 0.712 -8.633 -5.070 1.00 72.69 181 PRO A CA 1
ATOM 1409 C C . PRO A 1 181 ? -0.299 -7.498 -5.277 1.00 72.69 181 PRO A C 1
ATOM 1411 O O . PRO A 1 181 ? -0.350 -6.555 -4.482 1.00 72.69 181 PRO A O 1
ATOM 1414 N N . PHE A 1 182 ? -1.177 -7.615 -6.281 1.00 81.56 182 PHE A N 1
ATOM 1415 C CA . PHE A 1 182 ? -2.205 -6.617 -6.540 1.00 81.56 182 PHE A CA 1
ATOM 1416 C C . PHE A 1 182 ? -3.274 -6.559 -5.462 1.00 81.56 182 PHE A C 1
ATOM 1418 O O . PHE A 1 182 ? -3.848 -5.495 -5.253 1.00 81.56 182 PHE A O 1
ATOM 1425 N N . ARG A 1 183 ? -3.551 -7.646 -4.733 1.00 84.81 183 ARG A N 1
ATOM 1426 C CA . ARG A 1 183 ? -4.561 -7.603 -3.664 1.00 84.81 183 ARG A CA 1
ATOM 1427 C C . ARG A 1 183 ? -4.166 -6.630 -2.562 1.00 84.81 183 ARG A C 1
ATOM 1429 O O . ARG A 1 183 ? -4.989 -5.813 -2.159 1.00 84.81 183 ARG A O 1
ATOM 1436 N N . ALA A 1 184 ? -2.917 -6.698 -2.106 1.00 85.31 184 ALA A N 1
ATOM 1437 C CA . ALA A 1 184 ? -2.401 -5.760 -1.116 1.00 85.31 184 ALA A CA 1
ATOM 1438 C C . ALA A 1 184 ? -2.329 -4.347 -1.707 1.00 85.31 184 ALA A C 1
ATOM 1440 O O . ALA A 1 184 ? -2.880 -3.420 -1.122 1.00 85.31 184 ALA A O 1
ATOM 1441 N N . LEU A 1 185 ? -1.758 -4.195 -2.907 1.00 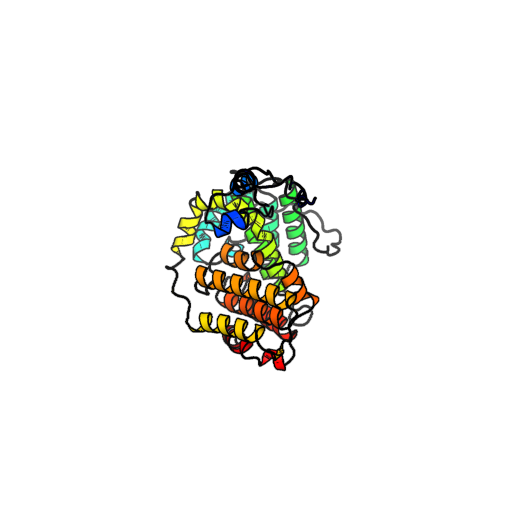91.38 185 LEU A N 1
ATOM 1442 C CA . LEU A 1 185 ? -1.658 -2.902 -3.588 1.00 91.38 185 LEU A CA 1
ATOM 1443 C C . LEU A 1 185 ? -3.019 -2.199 -3.718 1.00 91.38 185 LEU A C 1
ATOM 1445 O O . LEU A 1 185 ? -3.132 -1.010 -3.423 1.00 91.38 185 LEU A O 1
ATOM 1449 N N . LEU A 1 186 ? -4.067 -2.922 -4.120 1.00 91.44 186 LEU A N 1
ATOM 1450 C CA . LEU A 1 186 ? -5.416 -2.375 -4.260 1.00 91.44 186 LEU A CA 1
ATOM 1451 C C . LEU A 1 186 ? -5.991 -1.940 -2.912 1.00 91.44 186 LEU A C 1
ATOM 1453 O O . LEU A 1 186 ? -6.570 -0.862 -2.821 1.00 91.44 186 LEU A O 1
ATOM 1457 N N . VAL A 1 187 ? -5.813 -2.736 -1.857 1.00 92.00 187 VAL A N 1
ATOM 1458 C CA . VAL A 1 187 ? -6.276 -2.378 -0.507 1.00 92.00 187 VAL A CA 1
ATOM 1459 C C . VAL A 1 187 ? -5.577 -1.112 -0.018 1.00 92.00 187 VAL A C 1
ATOM 1461 O O . VAL A 1 187 ? -6.251 -0.193 0.439 1.00 92.00 187 VAL A O 1
ATOM 1464 N N . LEU A 1 188 ? -4.256 -1.016 -0.192 1.00 94.50 188 LEU A N 1
ATOM 1465 C CA . LEU A 1 188 ? -3.478 0.179 0.144 1.00 94.50 188 LEU A CA 1
ATOM 1466 C C . LEU A 1 188 ? -3.982 1.405 -0.637 1.00 94.50 188 LEU A C 1
ATOM 1468 O O . LEU A 1 188 ? -4.273 2.445 -0.045 1.00 94.50 188 LEU A O 1
ATOM 1472 N N . ARG A 1 189 ? -4.178 1.266 -1.955 1.00 94.88 189 ARG A N 1
ATOM 1473 C CA . ARG A 1 189 ? -4.720 2.319 -2.830 1.00 94.88 189 ARG A CA 1
ATOM 1474 C C . ARG A 1 189 ? -6.104 2.786 -2.375 1.00 94.88 189 ARG A C 1
ATOM 1476 O O . ARG A 1 189 ? -6.348 3.990 -2.280 1.00 94.88 189 ARG A O 1
ATOM 1483 N N . TYR A 1 190 ? -7.012 1.857 -2.079 1.00 91.38 190 TYR A N 1
ATOM 1484 C CA . TYR A 1 190 ? -8.377 2.175 -1.652 1.00 91.38 190 TYR A CA 1
ATOM 1485 C C . TYR A 1 190 ? -8.457 2.745 -0.231 1.00 91.38 190 TYR A C 1
ATOM 1487 O O . TYR A 1 190 ? -9.432 3.429 0.080 1.00 91.38 190 TYR A O 1
ATOM 1495 N N . SER A 1 191 ? -7.436 2.546 0.604 1.00 94.19 191 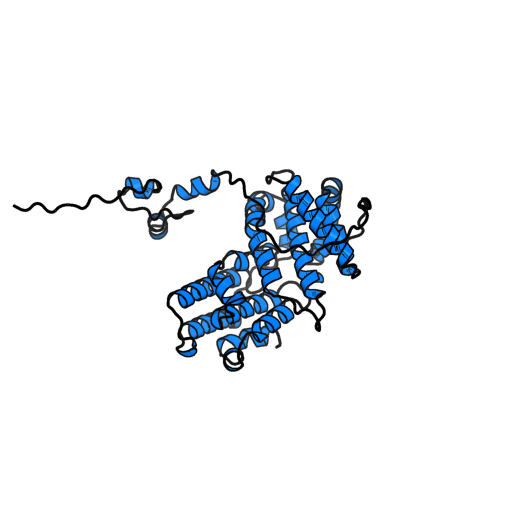SER A N 1
ATOM 1496 C CA . SER A 1 191 ? -7.326 3.196 1.916 1.00 94.19 191 SER A CA 1
ATOM 1497 C C . SER A 1 191 ? -6.952 4.681 1.824 1.00 94.19 191 SER A C 1
ATOM 1499 O O . SER A 1 191 ? -7.193 5.431 2.769 1.00 94.19 191 SER A O 1
ATOM 1501 N N . ALA A 1 192 ? -6.417 5.154 0.692 1.00 95.19 192 ALA A N 1
ATOM 1502 C CA . ALA A 1 192 ? -5.913 6.522 0.564 1.00 95.19 192 ALA A CA 1
ATOM 1503 C C . ALA A 1 192 ? -6.960 7.633 0.773 1.00 95.19 192 ALA A C 1
ATOM 1505 O O . ALA A 1 192 ? -6.651 8.603 1.469 1.00 95.19 192 ALA A O 1
ATOM 1506 N N . PRO A 1 193 ? -8.195 7.549 0.232 1.00 94.56 193 PRO A N 1
ATOM 1507 C CA . PRO A 1 193 ? -9.234 8.535 0.528 1.00 94.56 193 PRO A CA 1
ATOM 1508 C C . PRO A 1 193 ? -9.564 8.618 2.021 1.00 94.56 193 PRO A C 1
ATOM 1510 O O . PRO A 1 193 ? -9.675 9.722 2.551 1.00 94.56 193 PRO A O 1
ATOM 1513 N N . LEU A 1 194 ? -9.668 7.468 2.697 1.00 94.06 194 LEU A N 1
ATOM 1514 C CA . LEU A 1 194 ? -9.935 7.395 4.134 1.00 94.06 194 LEU A CA 1
ATOM 1515 C C . LEU A 1 194 ? -8.782 8.017 4.933 1.00 94.06 194 LEU A C 1
ATOM 1517 O O . LEU A 1 194 ? -9.017 8.884 5.770 1.00 94.06 194 LEU A O 1
ATOM 1521 N N . ALA A 1 195 ? -7.538 7.648 4.617 1.00 93.81 195 ALA A N 1
ATOM 1522 C CA . ALA A 1 195 ? -6.348 8.194 5.268 1.00 93.81 195 ALA A CA 1
ATOM 1523 C C . ALA A 1 195 ? -6.238 9.721 5.102 1.00 93.81 195 ALA A C 1
ATOM 1525 O O . ALA A 1 195 ? -5.982 10.432 6.072 1.00 93.81 195 ALA A O 1
ATOM 1526 N N . ARG A 1 196 ? -6.496 10.250 3.895 1.00 94.69 196 ARG A N 1
ATOM 1527 C CA . ARG A 1 196 ? -6.506 11.703 3.646 1.00 94.69 196 ARG A CA 1
ATOM 1528 C C . ARG A 1 196 ? -7.589 12.421 4.441 1.00 94.69 196 ARG A C 1
ATOM 1530 O O . ARG A 1 196 ? -7.321 13.487 4.983 1.00 94.69 196 ARG A O 1
ATOM 1537 N N . ALA A 1 197 ? -8.788 11.847 4.512 1.00 94.94 197 ALA A N 1
ATOM 1538 C CA . ALA A 1 197 ? -9.890 12.441 5.257 1.00 94.94 197 ALA A CA 1
ATOM 1539 C C . ALA A 1 197 ? -9.643 12.425 6.776 1.00 94.94 197 ALA A C 1
ATOM 1541 O O . ALA A 1 197 ? -10.047 13.355 7.460 1.00 94.94 197 ALA A O 1
ATOM 1542 N N . ILE A 1 198 ? -8.931 11.418 7.292 1.00 95.25 198 ILE A N 1
ATOM 1543 C CA . ILE A 1 198 ? -8.519 11.331 8.703 1.00 95.25 198 ILE A CA 1
ATOM 1544 C C . ILE A 1 198 ? -7.385 12.317 9.048 1.00 95.25 198 ILE A C 1
ATOM 1546 O O . ILE A 1 198 ? -7.286 12.776 10.188 1.00 95.25 198 ILE A O 1
ATOM 1550 N N . GLY A 1 199 ? -6.541 12.660 8.070 1.00 92.88 199 GLY A N 1
ATOM 1551 C CA . GLY A 1 199 ? -5.318 13.453 8.239 1.00 92.88 199 GLY A CA 1
ATOM 1552 C C . GLY A 1 199 ? -5.428 14.688 9.149 1.00 92.88 199 GLY A C 1
ATOM 1553 O O . GLY A 1 199 ? -4.595 14.815 10.048 1.00 92.88 199 GLY A O 1
ATOM 1554 N N . PRO A 1 200 ? -6.431 15.575 8.983 1.00 93.94 200 PRO A N 1
ATOM 1555 C CA . PRO A 1 200 ? -6.583 16.760 9.827 1.00 93.94 200 PRO A CA 1
ATOM 1556 C C . PRO A 1 200 ? -6.728 16.444 11.321 1.00 93.94 200 PRO A C 1
ATOM 1558 O O . PRO A 1 200 ? -6.115 17.119 12.143 1.00 93.94 200 PRO A O 1
ATOM 1561 N N . TRP A 1 201 ? -7.485 15.409 11.693 1.00 94.94 201 TRP A N 1
ATOM 1562 C CA . TRP A 1 201 ? -7.630 15.014 13.099 1.00 94.94 201 TRP A CA 1
ATOM 1563 C C . TRP A 1 201 ? -6.389 14.291 13.616 1.00 94.94 201 TRP A C 1
ATOM 1565 O O . TRP A 1 201 ? -5.945 14.558 14.729 1.00 94.94 201 TRP A O 1
ATOM 1575 N N . PHE A 1 202 ? -5.779 13.438 12.788 1.00 91.88 202 PHE A N 1
ATOM 1576 C CA . PHE A 1 202 ? -4.562 12.719 13.161 1.00 91.88 202 PHE A CA 1
ATOM 1577 C C . PHE A 1 202 ? -3.418 13.678 13.510 1.00 91.88 202 PHE A C 1
ATOM 1579 O O . PHE A 1 202 ? -2.831 13.553 14.583 1.00 91.88 202 PHE A O 1
ATOM 1586 N N . ILE A 1 203 ? -3.137 14.662 12.648 1.00 88.62 203 ILE A N 1
ATOM 1587 C CA . ILE A 1 203 ? -2.030 15.619 12.832 1.00 88.62 203 ILE A CA 1
ATOM 1588 C C . ILE A 1 203 ? -2.226 16.485 14.084 1.00 88.62 203 ILE A C 1
ATOM 1590 O O . ILE A 1 203 ? -1.248 16.807 14.753 1.00 88.62 203 ILE A O 1
ATOM 1594 N N . ASN A 1 204 ? -3.473 16.826 14.421 1.00 89.94 204 ASN A N 1
ATOM 1595 C CA . ASN A 1 204 ? -3.805 17.635 15.597 1.00 89.94 204 ASN A CA 1
ATOM 1596 C C . ASN A 1 204 ? -3.966 16.813 16.893 1.00 89.94 204 ASN A C 1
ATOM 1598 O O . ASN A 1 204 ? -4.227 17.379 17.952 1.00 89.94 204 ASN A O 1
ATOM 1602 N N . SER A 1 205 ? -3.823 15.488 16.828 1.00 89.25 205 SER A N 1
ATOM 1603 C CA . SER A 1 205 ? -3.892 14.603 17.996 1.00 89.25 205 SER A CA 1
ATOM 1604 C C . SER A 1 205 ? -2.514 14.381 18.639 1.00 89.25 205 SER A C 1
ATOM 1606 O O . SER A 1 205 ? -1.491 14.849 18.145 1.00 89.25 205 SER A O 1
ATOM 1608 N N . MET A 1 206 ? -2.464 13.614 19.733 1.00 84.25 206 MET A N 1
ATOM 1609 C CA . MET A 1 206 ? -1.201 13.172 20.350 1.00 84.25 206 MET A CA 1
ATOM 1610 C C . MET A 1 206 ? -0.557 11.974 19.633 1.00 84.25 206 MET A C 1
ATOM 1612 O O . MET A 1 206 ? 0.589 11.632 19.914 1.00 84.25 206 MET A O 1
ATOM 1616 N N . LEU A 1 207 ? -1.248 11.339 18.680 1.00 84.00 207 LEU A N 1
ATOM 1617 C CA . LEU A 1 207 ? -0.735 10.151 17.992 1.00 84.00 207 LEU A CA 1
ATOM 1618 C C . LEU A 1 207 ? 0.572 10.379 17.221 1.00 84.00 207 LEU A C 1
ATOM 1620 O O . LEU A 1 207 ? 1.465 9.538 17.340 1.00 84.00 207 LEU A O 1
ATOM 1624 N N . PRO A 1 208 ? 0.756 11.480 16.462 1.00 81.75 208 PRO A N 1
ATOM 1625 C CA . PRO A 1 208 ? 1.976 11.673 15.693 1.00 81.75 208 PRO A CA 1
ATOM 1626 C C . PRO A 1 208 ? 3.223 11.713 16.572 1.00 81.75 208 PRO A C 1
ATOM 1628 O O . PRO A 1 208 ? 4.248 11.180 16.168 1.00 81.75 208 PRO A O 1
ATOM 1631 N N . SER A 1 209 ? 3.164 12.315 17.766 1.00 73.06 209 SER A N 1
ATOM 1632 C CA . SER A 1 209 ? 4.317 12.394 18.675 1.00 73.06 209 SER A CA 1
ATOM 1633 C C . SER A 1 209 ? 4.604 11.060 19.367 1.00 73.06 209 SER A C 1
ATOM 1635 O O . SER A 1 209 ? 5.771 10.717 19.565 1.00 73.06 209 SER A O 1
ATOM 1637 N N . MET A 1 210 ? 3.563 10.283 19.673 1.00 68.50 210 MET A N 1
ATOM 1638 C CA . MET A 1 210 ? 3.696 8.946 20.257 1.00 68.50 210 MET A CA 1
ATOM 1639 C C . MET A 1 210 ? 4.264 7.934 19.254 1.00 68.50 210 MET A C 1
ATOM 1641 O O . MET A 1 210 ? 5.093 7.113 19.633 1.00 68.50 210 MET A O 1
ATOM 1645 N N . ILE A 1 211 ? 3.897 8.044 17.972 1.00 70.50 211 ILE A N 1
ATOM 1646 C CA . ILE A 1 211 ? 4.427 7.201 16.888 1.00 70.50 211 ILE A CA 1
ATOM 1647 C C . ILE A 1 211 ? 5.819 7.695 16.432 1.00 70.50 211 ILE A C 1
ATOM 1649 O O . ILE A 1 211 ? 6.718 6.887 16.204 1.00 70.50 211 ILE A O 1
ATOM 1653 N N . ARG A 1 212 ? 6.062 9.020 16.366 1.00 59.62 212 ARG A N 1
ATOM 1654 C CA . ARG A 1 212 ? 7.357 9.604 15.936 1.00 59.62 212 ARG A CA 1
ATOM 1655 C C . ARG A 1 212 ? 8.524 9.338 16.881 1.00 59.62 212 ARG A C 1
ATOM 1657 O O . ARG A 1 212 ? 9.650 9.408 16.402 1.00 59.62 212 ARG A O 1
ATOM 1664 N N . ARG A 1 213 ? 8.320 9.024 18.169 1.00 51.50 213 ARG A N 1
ATOM 1665 C CA . ARG A 1 213 ? 9.442 8.684 19.076 1.00 51.50 213 ARG A CA 1
ATOM 1666 C C . ARG A 1 213 ? 10.282 7.489 18.593 1.00 51.50 213 ARG A C 1
ATOM 1668 O O . ARG A 1 213 ? 11.413 7.362 19.042 1.00 51.50 213 ARG A O 1
ATOM 1675 N N . ASN A 1 214 ? 9.773 6.682 17.657 1.00 51.31 214 ASN A N 1
ATOM 1676 C CA . ASN A 1 214 ? 10.473 5.536 17.064 1.00 51.31 214 ASN A CA 1
ATOM 1677 C C . ASN A 1 214 ? 11.036 5.793 15.651 1.00 51.31 214 ASN A C 1
ATOM 1679 O O . ASN A 1 214 ? 11.678 4.911 15.081 1.00 51.31 214 ASN A O 1
ATOM 1683 N N . ASN A 1 215 ? 10.807 6.977 15.072 1.00 56.94 215 ASN A N 1
ATOM 1684 C CA . ASN A 1 215 ? 11.263 7.315 13.725 1.00 56.94 215 ASN A CA 1
ATOM 1685 C C . ASN A 1 215 ? 12.452 8.277 13.806 1.00 56.94 215 ASN A C 1
ATOM 1687 O O . ASN A 1 215 ? 12.293 9.472 14.056 1.00 56.94 215 ASN A O 1
ATOM 1691 N N . GLU A 1 216 ? 13.644 7.715 13.608 1.00 57.84 216 GLU A N 1
ATOM 1692 C CA . GLU A 1 216 ? 14.909 8.428 13.408 1.00 57.84 216 GLU A CA 1
ATOM 1693 C C . GLU A 1 216 ? 14.773 9.516 12.327 1.00 57.84 216 GLU A C 1
ATOM 1695 O O . GLU A 1 216 ? 13.885 9.457 11.472 1.00 57.84 216 GLU A O 1
ATOM 1700 N N . ALA A 1 217 ? 15.654 10.522 12.358 1.00 61.75 217 ALA A N 1
ATOM 1701 C CA . ALA A 1 217 ? 15.692 11.549 11.318 1.00 61.75 217 ALA A CA 1
ATOM 1702 C C . ALA A 1 217 ? 15.808 10.905 9.917 1.00 61.75 217 ALA A C 1
ATOM 1704 O O . ALA A 1 217 ? 16.510 9.898 9.786 1.00 61.75 217 ALA A O 1
ATOM 1705 N N . PRO A 1 218 ? 15.149 11.463 8.879 1.00 64.00 218 PRO A N 1
ATOM 1706 C CA . PRO A 1 218 ? 15.268 10.947 7.520 1.00 64.00 218 PRO A CA 1
ATOM 1707 C C . PRO A 1 218 ? 16.739 10.918 7.109 1.00 64.00 218 PRO A C 1
ATOM 1709 O O . PRO A 1 218 ? 17.419 11.945 7.139 1.00 64.00 218 PRO A O 1
ATOM 1712 N N . LEU A 1 219 ? 17.236 9.733 6.765 1.00 71.62 219 LEU A N 1
ATOM 1713 C CA . LEU A 1 219 ? 18.570 9.582 6.196 1.00 71.62 219 LEU A CA 1
ATOM 1714 C C . LEU A 1 219 ? 18.532 10.014 4.722 1.00 71.62 219 LEU A C 1
ATOM 1716 O O . LEU A 1 219 ? 17.478 9.913 4.087 1.00 71.62 219 LEU A O 1
ATOM 1720 N N . PRO A 1 220 ? 19.647 10.492 4.152 1.00 82.69 220 PRO A N 1
ATOM 1721 C CA . PRO A 1 220 ? 19.736 10.636 2.703 1.00 82.69 220 PRO A CA 1
ATOM 1722 C C . PRO A 1 220 ? 19.452 9.287 2.024 1.00 82.69 220 PRO A C 1
ATOM 1724 O O . PRO A 1 220 ? 19.725 8.227 2.596 1.00 82.69 220 PRO A O 1
ATOM 1727 N N . LEU A 1 221 ? 18.868 9.336 0.825 1.00 86.38 221 LEU A N 1
ATOM 1728 C CA . LEU A 1 221 ? 18.641 8.141 0.016 1.00 86.38 221 LEU A CA 1
ATOM 1729 C C . LEU A 1 221 ? 19.997 7.507 -0.342 1.00 86.38 221 LEU A C 1
ATOM 1731 O O . LEU A 1 221 ? 20.955 8.225 -0.624 1.00 86.38 221 LEU A O 1
ATOM 1735 N N . ASP A 1 222 ? 20.081 6.177 -0.291 1.00 89.00 222 ASP A N 1
ATOM 1736 C CA . ASP A 1 222 ? 21.285 5.442 -0.689 1.00 89.00 222 ASP A CA 1
ATOM 1737 C C . ASP A 1 222 ? 21.545 5.650 -2.191 1.00 89.00 222 ASP A C 1
ATOM 1739 O O . ASP A 1 222 ? 20.617 5.569 -2.999 1.00 89.00 222 ASP A O 1
ATOM 1743 N N . GLU A 1 223 ? 22.804 5.864 -2.577 1.00 90.44 223 GLU A N 1
ATOM 1744 C CA . GLU A 1 223 ? 23.226 5.977 -3.979 1.00 90.44 223 GLU A CA 1
ATOM 1745 C C . GLU A 1 223 ? 22.731 4.789 -4.814 1.00 90.44 223 GLU A C 1
ATOM 1747 O O . GLU A 1 223 ? 22.343 4.953 -5.971 1.00 90.44 223 GLU A O 1
ATOM 1752 N N . ARG A 1 224 ? 22.680 3.584 -4.228 1.00 90.69 224 ARG A N 1
ATOM 1753 C CA . ARG A 1 224 ? 22.149 2.394 -4.913 1.00 90.69 224 ARG A CA 1
ATOM 1754 C C . ARG A 1 224 ? 20.660 2.508 -5.227 1.00 90.69 224 ARG A C 1
ATOM 1756 O O . ARG A 1 224 ? 20.233 2.050 -6.285 1.00 90.69 224 ARG A O 1
ATOM 1763 N N . ASP A 1 225 ? 19.878 3.079 -4.313 1.00 90.12 225 ASP A N 1
ATOM 1764 C CA . ASP A 1 225 ? 18.443 3.291 -4.507 1.00 90.12 225 ASP A CA 1
ATOM 1765 C C . ASP A 1 225 ? 18.198 4.381 -5.573 1.00 90.12 225 ASP A C 1
ATOM 1767 O O . ASP A 1 225 ? 17.310 4.222 -6.411 1.00 90.12 225 ASP A O 1
ATOM 1771 N N . ASP A 1 226 ? 19.026 5.434 -5.609 1.00 90.62 226 ASP A N 1
ATOM 1772 C CA . ASP A 1 226 ? 19.008 6.469 -6.659 1.00 90.62 226 ASP A CA 1
ATOM 1773 C C . ASP A 1 226 ? 19.337 5.878 -8.045 1.00 90.62 226 ASP A C 1
ATOM 1775 O O . ASP A 1 226 ? 18.611 6.081 -9.025 1.00 90.62 226 ASP A O 1
ATOM 1779 N N . MET A 1 227 ? 20.395 5.065 -8.128 1.00 92.00 227 MET A N 1
ATOM 1780 C CA . MET A 1 227 ? 20.802 4.398 -9.369 1.00 92.00 227 MET A CA 1
ATOM 1781 C C . MET A 1 227 ? 19.739 3.428 -9.900 1.00 92.00 227 MET A C 1
ATOM 1783 O O . MET A 1 227 ? 19.588 3.288 -11.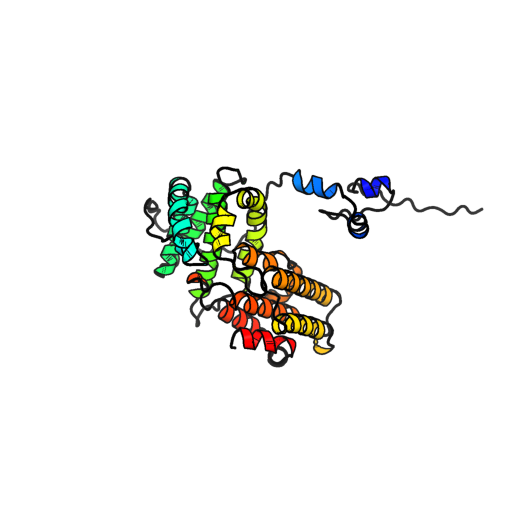115 1.00 92.00 227 MET A O 1
ATOM 1787 N N . ALA A 1 228 ? 18.964 2.787 -9.022 1.00 93.44 228 ALA A N 1
ATOM 1788 C CA . ALA A 1 228 ? 17.859 1.922 -9.433 1.00 93.44 228 ALA A CA 1
ATOM 1789 C C . ALA A 1 228 ? 16.785 2.691 -10.220 1.00 93.44 228 ALA A C 1
ATOM 1791 O O . ALA A 1 228 ? 16.286 2.202 -11.235 1.00 93.44 228 ALA A O 1
ATOM 1792 N N . ILE A 1 229 ? 16.469 3.921 -9.804 1.00 94.50 229 ILE A N 1
ATOM 1793 C CA . ILE A 1 229 ? 15.514 4.783 -10.510 1.00 94.50 229 ILE A CA 1
ATOM 1794 C C . ILE A 1 229 ? 16.058 5.216 -11.873 1.00 94.50 229 ILE A C 1
ATOM 1796 O O . ILE A 1 229 ? 15.327 5.179 -12.866 1.00 94.50 229 ILE A O 1
ATOM 1800 N N . LEU A 1 230 ? 17.347 5.553 -11.960 1.00 92.00 230 LEU A N 1
ATOM 1801 C CA . LEU A 1 230 ? 17.983 5.873 -13.240 1.00 92.00 230 LEU A CA 1
ATOM 1802 C C . LEU A 1 230 ? 17.951 4.683 -14.215 1.00 92.00 230 LEU A C 1
ATOM 1804 O O . LEU A 1 230 ? 17.673 4.854 -15.406 1.00 92.00 230 LEU A O 1
ATOM 1808 N N . ASN A 1 231 ? 18.175 3.467 -13.712 1.00 92.25 231 ASN A N 1
ATOM 1809 C CA . ASN A 1 231 ? 18.099 2.247 -14.515 1.00 92.25 231 ASN A CA 1
ATOM 1810 C C . ASN A 1 231 ? 16.677 1.983 -15.035 1.00 92.25 231 ASN A C 1
ATOM 1812 O O . ASN A 1 231 ? 16.525 1.526 -16.168 1.00 92.25 231 ASN A O 1
ATOM 1816 N N . LEU A 1 232 ? 15.635 2.308 -14.260 1.00 93.69 232 LEU A N 1
ATOM 1817 C CA . LEU A 1 232 ? 14.246 2.234 -14.727 1.00 93.69 232 LEU A CA 1
ATOM 1818 C C . LEU A 1 232 ? 13.964 3.218 -15.870 1.00 93.69 232 LEU A C 1
ATOM 1820 O O . LEU A 1 232 ? 13.323 2.834 -16.846 1.00 93.69 232 LEU A O 1
ATOM 1824 N N . HIS A 1 233 ? 14.453 4.458 -15.782 1.00 91.62 233 HIS A N 1
ATOM 1825 C CA . HIS A 1 233 ? 14.320 5.429 -16.875 1.00 91.62 233 HIS A CA 1
ATOM 1826 C C . HIS A 1 233 ? 15.052 4.962 -18.137 1.00 91.62 233 HIS A C 1
ATOM 1828 O O . HIS A 1 233 ? 14.457 4.912 -19.210 1.00 91.62 233 HIS A O 1
ATOM 1834 N N . THR A 1 234 ? 16.297 4.507 -17.986 1.00 90.50 234 THR A N 1
ATOM 1835 C CA . THR A 1 234 ? 17.097 3.964 -19.097 1.00 90.50 234 THR A CA 1
ATOM 1836 C C . THR A 1 234 ? 16.408 2.770 -19.759 1.00 90.50 234 THR A C 1
ATOM 1838 O O . THR A 1 234 ? 16.441 2.629 -20.979 1.00 90.50 234 THR A O 1
ATOM 1841 N N . LEU A 1 235 ? 15.752 1.914 -18.968 1.00 88.25 235 LEU A N 1
ATOM 1842 C CA . LEU A 1 235 ? 14.967 0.800 -19.487 1.00 88.25 235 LEU A CA 1
ATOM 1843 C C . LEU A 1 235 ? 13.796 1.296 -20.345 1.00 88.25 235 LEU A C 1
ATOM 1845 O O . LEU A 1 235 ? 13.614 0.770 -21.438 1.00 88.25 235 LEU A O 1
ATOM 1849 N N . LEU A 1 236 ? 13.021 2.283 -19.871 1.00 88.50 236 LEU A N 1
ATOM 1850 C CA . LEU A 1 236 ? 11.876 2.836 -20.611 1.00 88.50 236 LEU A CA 1
ATOM 1851 C C . LEU A 1 236 ? 12.272 3.494 -21.932 1.00 88.50 236 LEU A C 1
ATOM 1853 O O . LEU A 1 236 ? 11.517 3.392 -22.899 1.00 88.50 236 LEU A O 1
ATOM 1857 N N . ASP A 1 237 ? 13.423 4.159 -21.953 1.00 85.31 237 ASP A N 1
ATOM 1858 C CA . ASP A 1 237 ? 13.937 4.858 -23.132 1.00 85.31 237 ASP A CA 1
ATOM 1859 C C . ASP A 1 237 ? 14.672 3.918 -24.103 1.00 85.31 237 ASP A C 1
ATOM 1861 O O . ASP A 1 237 ? 14.982 4.302 -25.230 1.00 85.31 237 ASP A O 1
ATOM 1865 N N . GLY A 1 238 ? 14.950 2.681 -23.683 1.00 79.25 238 GLY A N 1
ATOM 1866 C CA . GLY A 1 238 ? 15.643 1.687 -24.490 1.00 79.25 238 GLY A CA 1
ATOM 1867 C C . GLY A 1 238 ? 14.772 1.070 -25.589 1.00 79.25 238 GLY A C 1
ATOM 1868 O O . GLY A 1 238 ? 13.599 0.745 -25.388 1.00 79.25 238 GLY A O 1
ATOM 1869 N N . ASP A 1 239 ? 15.395 0.781 -26.735 1.00 61.00 239 ASP A N 1
ATOM 1870 C CA . ASP A 1 239 ? 14.739 0.173 -27.905 1.00 61.00 239 ASP A CA 1
ATOM 1871 C C . ASP A 1 239 ? 14.101 -1.200 -27.617 1.00 61.00 239 ASP A C 1
ATOM 1873 O O . ASP A 1 239 ? 13.173 -1.620 -28.310 1.00 61.00 239 ASP A O 1
ATOM 1877 N N . ILE A 1 240 ? 14.557 -1.891 -26.565 1.00 63.72 240 ILE A N 1
ATOM 1878 C CA . ILE A 1 240 ? 14.127 -3.247 -26.187 1.00 63.72 240 ILE A CA 1
ATOM 1879 C C . ILE A 1 240 ? 12.615 -3.308 -25.897 1.00 63.72 240 ILE A C 1
ATOM 1881 O O . ILE A 1 240 ? 11.985 -4.336 -26.142 1.00 63.72 240 ILE A O 1
ATOM 1885 N N . LEU A 1 241 ? 12.008 -2.231 -25.384 1.00 68.81 241 LEU A N 1
ATOM 1886 C CA . LEU A 1 241 ? 10.587 -2.229 -25.019 1.00 68.81 241 LEU A CA 1
ATOM 1887 C C . LEU A 1 241 ? 9.640 -1.805 -26.155 1.00 68.81 241 LEU A C 1
ATOM 1889 O O . LEU A 1 241 ? 8.445 -2.070 -26.032 1.00 68.81 241 LEU A O 1
ATOM 1893 N N . SER A 1 242 ? 10.134 -1.139 -27.211 1.00 72.12 242 SER A N 1
ATOM 1894 C CA . SER A 1 242 ? 9.328 -0.543 -28.299 1.00 72.12 242 SER A CA 1
ATOM 1895 C C . SER A 1 242 ? 7.978 0.027 -27.810 1.00 72.12 242 SER A C 1
ATOM 1897 O O . SER A 1 242 ? 6.893 -0.382 -28.234 1.00 72.12 242 SER A O 1
ATOM 1899 N N . LEU A 1 243 ? 8.026 0.931 -26.824 1.00 80.44 243 LEU A N 1
ATOM 1900 C CA . LEU A 1 243 ? 6.819 1.405 -26.147 1.00 80.44 243 LEU A CA 1
ATOM 1901 C C . LEU A 1 243 ? 6.000 2.348 -27.027 1.00 80.44 243 LEU A C 1
ATOM 1903 O O . LEU A 1 243 ? 6.520 3.270 -27.654 1.00 80.44 243 LEU A O 1
ATOM 1907 N N . SER A 1 244 ? 4.674 2.213 -26.956 1.00 86.94 244 SER A N 1
ATOM 1908 C CA . SER A 1 244 ? 3.795 3.297 -27.397 1.00 86.94 244 SER A CA 1
ATOM 1909 C C . SER A 1 244 ? 4.015 4.540 -26.526 1.00 86.94 244 SER A C 1
ATOM 1911 O O . SER A 1 244 ? 4.242 4.424 -25.318 1.00 86.94 244 SER A O 1
ATOM 1913 N N . THR A 1 245 ? 3.840 5.737 -27.095 1.00 88.94 245 THR A N 1
ATOM 1914 C CA . THR A 1 245 ? 3.937 7.011 -26.354 1.00 88.94 245 THR A CA 1
ATOM 1915 C C . THR A 1 245 ? 3.045 7.031 -25.109 1.00 88.94 245 THR A C 1
ATOM 1917 O O . THR A 1 245 ? 3.410 7.596 -24.082 1.00 88.94 245 THR A O 1
ATOM 1920 N N . LYS A 1 246 ? 1.875 6.378 -25.169 1.00 91.50 246 LYS A N 1
ATOM 1921 C CA . LYS A 1 246 ? 0.963 6.269 -24.025 1.00 91.50 246 LYS A CA 1
ATOM 1922 C C . LYS A 1 246 ? 1.530 5.364 -22.928 1.00 91.50 246 LYS A C 1
ATOM 1924 O O . LYS A 1 246 ? 1.445 5.721 -21.758 1.00 91.50 246 LYS A O 1
ATOM 1929 N N . THR A 1 247 ? 2.075 4.201 -23.287 1.00 92.69 247 THR A N 1
ATOM 1930 C CA . THR A 1 247 ? 2.656 3.250 -22.323 1.00 92.69 247 THR A CA 1
ATOM 1931 C C . THR A 1 247 ? 3.865 3.859 -21.624 1.00 92.69 247 THR A C 1
ATOM 1933 O O . THR A 1 247 ? 3.972 3.746 -20.403 1.00 92.69 247 THR A O 1
ATOM 1936 N N . HIS A 1 248 ? 4.723 4.541 -22.389 1.00 93.75 248 HIS A N 1
ATOM 1937 C CA . HIS A 1 248 ? 5.885 5.261 -21.869 1.00 93.75 248 HIS A CA 1
ATOM 1938 C C . HIS A 1 248 ? 5.461 6.306 -20.830 1.00 93.75 248 HIS A C 1
ATOM 1940 O O . HIS A 1 248 ? 5.838 6.172 -19.671 1.00 93.75 248 HIS A O 1
ATOM 1946 N N . ALA A 1 249 ? 4.540 7.215 -21.174 1.00 94.88 249 ALA A N 1
ATOM 1947 C CA . ALA A 1 249 ? 4.063 8.250 -20.250 1.00 94.88 249 ALA A CA 1
ATOM 1948 C C . ALA A 1 249 ? 3.427 7.689 -18.959 1.00 94.88 249 ALA A C 1
ATOM 1950 O O . ALA A 1 249 ? 3.587 8.254 -17.877 1.00 94.88 249 ALA A O 1
ATOM 1951 N N . VAL A 1 250 ? 2.696 6.569 -19.047 1.00 97.06 250 VAL A N 1
ATOM 1952 C CA . VAL A 1 250 ? 2.100 5.916 -17.866 1.00 97.06 250 VAL A CA 1
ATOM 1953 C C . VAL A 1 250 ? 3.176 5.315 -16.954 1.00 97.06 250 VAL A C 1
ATOM 1955 O O . VAL A 1 250 ? 3.071 5.430 -15.732 1.00 97.06 250 VAL A O 1
ATOM 1958 N N . CYS A 1 251 ? 4.204 4.683 -17.525 1.00 96.69 251 CYS A N 1
ATOM 1959 C CA . CYS A 1 251 ? 5.309 4.112 -16.756 1.00 96.69 251 CYS A CA 1
ATOM 1960 C C . CYS A 1 251 ? 6.217 5.205 -16.174 1.00 96.69 251 CYS A C 1
ATOM 1962 O O . CYS A 1 251 ? 6.592 5.117 -15.009 1.00 96.69 251 CYS A O 1
ATOM 1964 N N . GLU A 1 252 ? 6.502 6.261 -16.938 1.00 96.38 252 GLU A N 1
ATOM 1965 C CA . GLU A 1 252 ? 7.275 7.424 -16.495 1.00 96.38 252 GLU A CA 1
ATOM 1966 C C . GLU A 1 252 ? 6.623 8.090 -15.274 1.00 96.38 252 GLU A C 1
ATOM 1968 O O . GLU A 1 252 ? 7.290 8.336 -14.269 1.00 96.38 252 GLU A O 1
ATOM 1973 N N . HIS A 1 253 ? 5.298 8.290 -15.302 1.00 97.62 253 HIS A N 1
ATOM 1974 C CA . HIS A 1 253 ? 4.548 8.791 -14.144 1.00 97.62 253 HIS A CA 1
ATOM 1975 C C . HIS A 1 253 ? 4.711 7.890 -12.910 1.00 97.62 253 HIS A C 1
ATOM 1977 O O . HIS A 1 253 ? 4.905 8.386 -11.799 1.00 97.62 253 HIS A O 1
ATOM 1983 N N . ALA A 1 254 ? 4.655 6.566 -13.084 1.00 98.19 254 ALA A N 1
ATOM 1984 C CA . ALA A 1 254 ? 4.811 5.619 -11.982 1.00 98.19 254 ALA A CA 1
ATOM 1985 C C . ALA A 1 254 ? 6.238 5.606 -11.401 1.00 98.19 254 ALA A C 1
ATOM 1987 O O . ALA A 1 254 ? 6.381 5.516 -10.179 1.00 98.19 254 ALA A O 1
ATOM 1988 N N . ILE A 1 255 ? 7.272 5.745 -12.243 1.00 97.69 255 ILE A N 1
ATOM 1989 C CA . ILE A 1 255 ? 8.669 5.892 -11.802 1.00 97.69 255 ILE A CA 1
ATOM 1990 C C . ILE A 1 255 ? 8.846 7.202 -11.041 1.00 97.69 255 ILE A C 1
ATOM 1992 O O . ILE A 1 255 ? 9.400 7.198 -9.946 1.00 97.69 255 ILE A O 1
ATOM 1996 N N . HIS A 1 256 ? 8.323 8.311 -11.567 1.00 97.25 256 HIS A N 1
ATOM 1997 C CA . HIS A 1 256 ? 8.398 9.598 -10.883 1.00 97.25 256 HIS A CA 1
ATOM 1998 C C . HIS A 1 256 ? 7.736 9.535 -9.499 1.00 97.25 256 HIS A C 1
ATOM 2000 O O . HIS A 1 256 ? 8.321 9.969 -8.507 1.00 97.25 256 HIS A O 1
ATOM 2006 N N . ALA A 1 257 ? 6.547 8.931 -9.405 1.00 98.06 257 ALA A N 1
ATOM 2007 C CA . ALA A 1 257 ? 5.876 8.710 -8.128 1.00 98.06 257 ALA A CA 1
ATOM 2008 C C . ALA A 1 257 ? 6.694 7.811 -7.182 1.00 98.06 257 ALA A C 1
ATOM 2010 O O . ALA A 1 257 ? 6.731 8.072 -5.979 1.00 98.06 257 ALA A O 1
ATOM 2011 N N . LEU A 1 258 ? 7.357 6.771 -7.707 1.00 97.75 258 LEU A N 1
ATOM 2012 C CA . LEU A 1 258 ? 8.229 5.884 -6.926 1.00 97.75 258 LEU A CA 1
ATOM 2013 C C . LEU A 1 258 ? 9.432 6.644 -6.371 1.00 97.75 258 LEU A C 1
ATOM 2015 O O . LEU A 1 258 ? 9.759 6.493 -5.197 1.00 97.75 258 LEU A O 1
ATOM 2019 N N . TYR A 1 259 ? 10.037 7.505 -7.186 1.00 96.44 259 TYR A N 1
ATOM 2020 C CA . TYR A 1 259 ? 11.173 8.317 -6.783 1.00 96.44 259 TYR A CA 1
ATOM 2021 C C . TYR A 1 259 ? 10.812 9.316 -5.680 1.00 96.44 259 TYR A C 1
ATOM 2023 O O . TYR A 1 259 ? 11.476 9.370 -4.649 1.00 96.44 259 TYR A O 1
ATOM 2031 N N . GLN A 1 260 ? 9.707 10.053 -5.839 1.00 94.88 260 GLN A N 1
ATOM 2032 C CA . GLN A 1 260 ? 9.228 10.972 -4.799 1.00 94.88 260 GLN A CA 1
ATOM 2033 C C . GLN A 1 260 ? 8.960 10.243 -3.476 1.00 94.88 260 GLN A C 1
ATOM 2035 O O . GLN A 1 260 ? 9.313 10.731 -2.404 1.00 94.88 260 GLN A O 1
ATOM 2040 N N . TRP A 1 261 ? 8.375 9.048 -3.549 1.00 95.12 261 TRP A N 1
ATOM 2041 C CA . TRP A 1 261 ? 8.124 8.219 -2.377 1.00 95.12 261 TRP A CA 1
ATOM 2042 C C . TRP A 1 261 ? 9.413 7.692 -1.723 1.00 95.12 261 TRP A C 1
ATOM 2044 O O . TRP A 1 261 ? 9.523 7.701 -0.496 1.00 95.12 261 TRP A O 1
ATOM 2054 N N . LEU A 1 262 ? 10.418 7.296 -2.510 1.00 93.88 262 LEU A N 1
ATOM 2055 C CA . LEU A 1 262 ? 11.741 6.913 -2.002 1.00 93.88 262 LEU A CA 1
ATOM 2056 C C . LEU A 1 262 ? 12.412 8.053 -1.233 1.00 93.88 262 LEU A C 1
ATOM 2058 O O . LEU A 1 262 ? 12.953 7.807 -0.159 1.00 93.88 262 LEU A O 1
ATOM 2062 N N . LEU A 1 263 ? 12.330 9.287 -1.738 1.00 91.69 263 LEU A N 1
ATOM 2063 C CA . LEU A 1 263 ? 12.889 10.465 -1.069 1.00 91.69 263 LEU A CA 1
ATOM 2064 C C . LEU A 1 263 ? 12.202 10.746 0.274 1.00 91.69 263 LEU A C 1
ATOM 2066 O O . LEU A 1 263 ? 12.873 11.042 1.259 1.00 91.69 263 LEU A O 1
ATOM 2070 N N . VAL A 1 264 ? 10.872 10.630 0.333 1.00 88.75 264 VAL A N 1
ATOM 2071 C CA . VAL A 1 264 ? 10.097 10.858 1.568 1.00 88.75 264 VAL A CA 1
ATOM 2072 C C . VAL A 1 264 ? 10.351 9.767 2.611 1.00 88.75 264 VAL A C 1
ATOM 2074 O O . VAL A 1 264 ? 10.385 10.054 3.807 1.00 88.75 264 VAL A O 1
ATOM 2077 N N . THR A 1 265 ? 10.533 8.522 2.171 1.00 89.94 265 THR A N 1
ATOM 2078 C CA . THR A 1 265 ? 10.719 7.364 3.059 1.00 89.94 265 THR A CA 1
ATOM 2079 C C . THR A 1 265 ? 12.183 7.018 3.322 1.00 89.94 265 THR A C 1
ATOM 2081 O O . THR A 1 265 ? 12.457 6.095 4.088 1.00 89.94 265 THR A O 1
ATOM 2084 N N . SER A 1 266 ? 13.132 7.698 2.672 1.00 90.06 266 SER A N 1
ATOM 2085 C CA . SER A 1 266 ? 14.550 7.310 2.644 1.00 90.06 266 SER A CA 1
ATOM 2086 C C . SER A 1 266 ? 14.740 5.828 2.273 1.00 90.06 266 SER A C 1
ATOM 2088 O O . SER A 1 266 ? 15.533 5.116 2.891 1.00 90.06 266 SER A O 1
ATOM 2090 N N . GLY A 1 267 ? 13.920 5.318 1.345 1.00 90.62 267 GLY A N 1
ATOM 2091 C CA . GLY A 1 267 ? 13.899 3.905 0.945 1.00 90.62 267 GLY A CA 1
ATOM 2092 C C . GLY A 1 267 ? 13.455 2.916 2.034 1.00 90.62 267 GLY A C 1
ATOM 2093 O O . GLY A 1 267 ? 13.636 1.705 1.874 1.00 90.62 267 GLY A O 1
ATOM 2094 N N . ARG A 1 268 ? 12.898 3.403 3.150 1.00 90.12 268 ARG A N 1
ATOM 2095 C CA . ARG A 1 268 ? 12.488 2.613 4.321 1.00 90.12 268 ARG A CA 1
ATOM 2096 C C . ARG A 1 268 ? 11.099 3.053 4.800 1.00 90.12 268 ARG A C 1
ATOM 2098 O O . ARG A 1 268 ? 11.004 3.885 5.698 1.00 90.12 268 ARG A O 1
ATOM 2105 N N . PRO A 1 269 ? 10.013 2.506 4.233 1.00 91.31 269 PRO A N 1
ATOM 2106 C CA . PRO A 1 269 ? 8.652 2.814 4.672 1.00 91.31 269 PRO A CA 1
ATOM 2107 C C . PRO A 1 269 ? 8.451 2.397 6.137 1.00 91.31 269 PRO A C 1
ATOM 2109 O O . PRO A 1 269 ? 8.647 1.230 6.460 1.00 91.31 269 PRO A O 1
ATOM 2112 N N . ARG A 1 270 ? 8.067 3.315 7.032 1.00 88.00 270 ARG A N 1
ATOM 2113 C CA . ARG A 1 270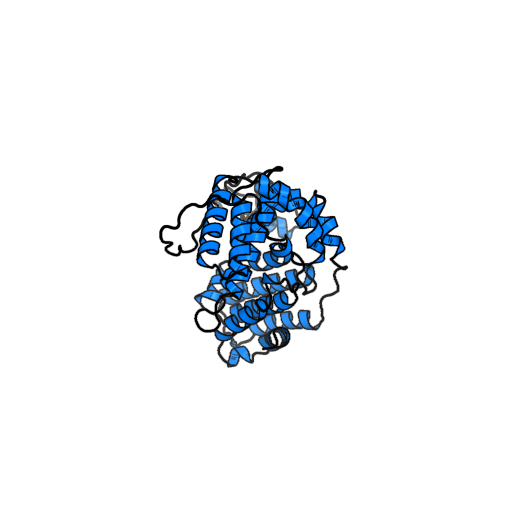 ? 7.935 3.068 8.487 1.00 88.00 270 ARG A CA 1
ATOM 2114 C C . ARG A 1 270 ? 6.524 3.294 9.022 1.00 88.00 270 ARG A C 1
ATOM 2116 O O . ARG A 1 270 ? 6.239 2.913 10.150 1.00 88.00 270 ARG A O 1
ATOM 2123 N N . THR A 1 271 ? 5.635 3.915 8.254 1.00 89.44 271 THR A N 1
ATOM 2124 C CA . THR A 1 271 ? 4.260 4.192 8.684 1.00 89.44 271 THR A CA 1
ATOM 2125 C C . THR A 1 271 ? 3.227 3.582 7.743 1.00 89.44 271 THR A C 1
ATOM 2127 O O . THR A 1 271 ? 3.477 3.374 6.557 1.00 89.44 271 THR A O 1
ATOM 2130 N N . TRP A 1 272 ? 2.008 3.372 8.248 1.00 91.44 272 TRP A N 1
ATOM 2131 C CA . TRP A 1 272 ? 0.874 2.954 7.417 1.00 91.44 272 TRP A CA 1
ATOM 2132 C C . TRP A 1 272 ? 0.589 3.930 6.271 1.00 91.44 272 TRP A C 1
ATOM 2134 O O . TRP A 1 272 ? 0.126 3.515 5.211 1.00 91.44 272 TRP A O 1
ATOM 2144 N N . ARG A 1 273 ? 0.886 5.222 6.464 1.00 91.69 273 ARG A N 1
ATOM 2145 C CA . ARG A 1 273 ? 0.784 6.234 5.412 1.00 91.69 273 ARG A CA 1
ATOM 2146 C C . ARG A 1 273 ? 1.797 5.967 4.301 1.00 91.69 273 ARG A C 1
ATOM 2148 O O . ARG A 1 273 ? 1.403 5.987 3.139 1.00 91.69 273 ARG A O 1
ATOM 2155 N N . ASP A 1 274 ? 3.041 5.647 4.644 1.00 93.19 274 ASP A N 1
ATOM 2156 C CA . ASP A 1 274 ? 4.093 5.356 3.663 1.00 93.19 274 ASP A CA 1
ATOM 2157 C C . ASP A 1 274 ? 3.683 4.185 2.760 1.00 93.19 274 ASP A C 1
ATOM 2159 O O . ASP A 1 274 ? 3.930 4.212 1.559 1.00 93.19 274 ASP A O 1
ATOM 2163 N N . PHE A 1 275 ? 2.984 3.182 3.301 1.00 94.62 275 PHE A N 1
ATOM 2164 C CA . PHE A 1 275 ? 2.519 2.032 2.515 1.00 94.62 275 PHE A CA 1
ATOM 2165 C C . PHE A 1 275 ? 1.413 2.412 1.518 1.00 94.62 275 PHE A C 1
ATOM 2167 O O . PHE A 1 275 ? 1.231 1.743 0.504 1.00 94.62 275 PHE A O 1
ATOM 2174 N N . ILE A 1 276 ? 0.654 3.471 1.805 1.00 95.69 276 ILE A N 1
ATOM 2175 C CA . ILE A 1 276 ? -0.486 3.934 1.003 1.00 95.69 276 ILE A CA 1
ATOM 2176 C C . ILE A 1 276 ? -0.043 4.871 -0.125 1.00 95.69 276 ILE A C 1
ATOM 2178 O O . ILE A 1 276 ? -0.667 4.879 -1.187 1.00 95.69 276 ILE A O 1
ATOM 2182 N N . GLU A 1 277 ? 0.999 5.675 0.094 1.00 95.38 277 GLU A N 1
ATOM 2183 C CA . GLU A 1 277 ? 1.341 6.810 -0.770 1.00 95.38 277 GLU A CA 1
ATOM 2184 C C . GLU A 1 277 ? 1.612 6.416 -2.225 1.00 95.38 277 GLU A C 1
ATOM 2186 O O . GLU A 1 277 ? 0.937 6.930 -3.122 1.00 95.38 277 GLU A O 1
ATOM 2191 N N . TRP A 1 278 ? 2.527 5.475 -2.480 1.00 97.69 278 TRP A N 1
ATOM 2192 C CA . TRP A 1 278 ? 2.821 5.062 -3.854 1.00 97.69 278 TRP A CA 1
ATOM 2193 C C . TRP A 1 278 ? 1.640 4.349 -4.542 1.00 97.69 278 TRP A C 1
ATOM 2195 O O . TRP A 1 278 ? 1.245 4.785 -5.630 1.00 97.69 278 TRP A O 1
ATOM 2205 N N . PRO A 1 279 ? 0.977 3.344 -3.921 1.00 97.25 279 PRO A N 1
ATOM 2206 C CA . PRO A 1 279 ? -0.224 2.733 -4.494 1.00 97.25 279 PRO A CA 1
ATOM 2207 C C . PRO A 1 279 ? -1.343 3.725 -4.812 1.00 97.25 279 PRO A C 1
ATOM 2209 O O . PRO A 1 279 ? -2.138 3.474 -5.716 1.00 97.25 279 PRO A O 1
ATOM 2212 N N . ALA A 1 280 ? -1.434 4.843 -4.088 1.00 96.75 280 ALA A N 1
ATOM 2213 C CA . ALA A 1 280 ? -2.408 5.900 -4.339 1.00 96.75 280 ALA A CA 1
ATOM 2214 C C . ALA A 1 280 ? -2.008 6.863 -5.471 1.00 96.75 280 ALA A C 1
ATOM 2216 O O . ALA A 1 280 ? -2.889 7.506 -6.042 1.00 96.75 280 ALA A O 1
ATOM 2217 N N . ALA A 1 281 ? -0.714 6.979 -5.781 1.00 97.00 281 ALA A N 1
ATOM 2218 C CA . ALA A 1 281 ? -0.170 7.937 -6.744 1.00 97.00 281 ALA A CA 1
ATOM 2219 C C . ALA A 1 281 ? -0.157 7.424 -8.196 1.00 97.00 281 ALA A C 1
ATOM 2221 O O . ALA A 1 281 ? -0.255 8.218 -9.135 1.00 97.00 281 ALA A O 1
ATOM 2222 N N . ILE A 1 282 ? -0.051 6.109 -8.401 1.00 96.81 282 ILE A N 1
ATOM 2223 C CA . ILE A 1 282 ? -0.078 5.489 -9.738 1.00 96.81 282 ILE A CA 1
ATOM 2224 C C . ILE A 1 282 ? -1.460 5.614 -10.406 1.00 96.81 282 ILE A C 1
ATOM 2226 O O . ILE A 1 282 ? -2.478 5.786 -9.734 1.00 96.81 282 ILE A O 1
ATOM 2230 N N . SER A 1 283 ? -1.540 5.541 -11.733 1.00 96.75 283 SER A N 1
ATOM 2231 C CA . SER A 1 283 ? -2.816 5.652 -12.456 1.00 96.75 283 SER A CA 1
ATOM 2232 C C . SER A 1 283 ? -3.561 4.314 -12.554 1.00 96.75 283 SER A C 1
ATOM 2234 O O . SER A 1 283 ? -2.975 3.249 -12.360 1.00 96.75 283 SER A O 1
ATOM 2236 N N . ASP A 1 284 ? -4.857 4.347 -12.875 1.00 95.94 284 ASP A N 1
ATOM 2237 C CA . ASP A 1 284 ? -5.617 3.116 -13.143 1.00 95.94 284 ASP A CA 1
ATOM 2238 C C . ASP A 1 284 ? -5.106 2.424 -14.422 1.00 95.94 284 ASP A C 1
ATOM 2240 O O . ASP A 1 284 ? -5.082 1.197 -14.504 1.00 95.94 284 ASP A O 1
ATOM 2244 N N . GLU A 1 285 ? -4.614 3.195 -15.397 1.00 97.19 285 GLU A N 1
ATOM 2245 C CA . GLU A 1 285 ? -3.963 2.672 -16.599 1.00 97.19 285 GLU A CA 1
ATOM 2246 C C . GLU A 1 285 ? -2.700 1.875 -16.264 1.00 97.19 285 GLU A C 1
ATOM 2248 O O . GLU A 1 285 ? -2.477 0.824 -16.861 1.00 97.19 285 GLU A O 1
ATOM 2253 N N . PHE A 1 286 ? -1.900 2.327 -15.292 1.00 97.44 286 PHE A N 1
ATOM 2254 C CA . PHE A 1 286 ? -0.730 1.577 -14.836 1.00 97.44 286 PHE A CA 1
ATOM 2255 C C . PHE A 1 286 ? -1.134 0.213 -14.261 1.00 97.44 286 PHE A C 1
ATOM 2257 O O . PHE A 1 286 ? -0.496 -0.795 -14.559 1.00 97.44 286 PHE A O 1
ATOM 2264 N N . LEU A 1 287 ? -2.233 0.149 -13.498 1.00 94.94 287 LEU A N 1
ATOM 2265 C CA . LEU A 1 287 ? -2.749 -1.116 -12.961 1.00 94.94 287 LEU A CA 1
ATOM 2266 C C . LEU A 1 287 ? -3.169 -2.079 -14.073 1.00 94.94 287 LEU A C 1
ATOM 2268 O O . LEU A 1 287 ? -2.872 -3.270 -14.000 1.00 94.94 287 LEU A O 1
ATOM 2272 N N . VAL A 1 288 ? -3.823 -1.570 -15.121 1.00 94.94 288 VAL A N 1
ATOM 2273 C CA . VAL A 1 288 ? -4.182 -2.376 -16.296 1.00 94.94 288 VAL A CA 1
ATOM 2274 C C . VAL A 1 288 ? -2.926 -2.917 -16.984 1.00 94.94 288 VAL A C 1
ATOM 2276 O O . VAL A 1 288 ? -2.872 -4.111 -17.287 1.00 94.94 288 VAL A O 1
ATOM 2279 N N . LEU A 1 289 ? -1.905 -2.077 -17.184 1.00 95.31 289 LEU A N 1
ATOM 2280 C CA . LEU A 1 289 ? -0.633 -2.494 -17.780 1.00 95.31 289 LEU A CA 1
ATOM 2281 C C . LEU A 1 289 ? 0.054 -3.585 -16.950 1.00 95.31 289 LEU A C 1
ATOM 2283 O O . LEU A 1 289 ? 0.457 -4.606 -17.500 1.00 95.31 289 LEU A O 1
ATOM 2287 N N . ALA A 1 290 ? 0.168 -3.393 -15.637 1.00 94.19 290 ALA A N 1
ATOM 2288 C CA . ALA A 1 290 ? 0.911 -4.297 -14.769 1.00 94.19 290 ALA A CA 1
ATOM 2289 C C . ALA A 1 290 ? 0.155 -5.612 -14.487 1.00 94.19 290 ALA A C 1
ATOM 2291 O O . ALA A 1 290 ? 0.765 -6.677 -14.498 1.00 94.19 290 ALA A O 1
ATOM 2292 N N . GLN A 1 291 ? -1.162 -5.567 -14.243 1.00 89.19 291 GLN A N 1
ATOM 2293 C CA . GLN A 1 291 ? -1.938 -6.743 -13.818 1.00 89.19 291 GLN A CA 1
ATOM 2294 C C . GLN A 1 291 ? -2.558 -7.514 -14.980 1.00 89.19 2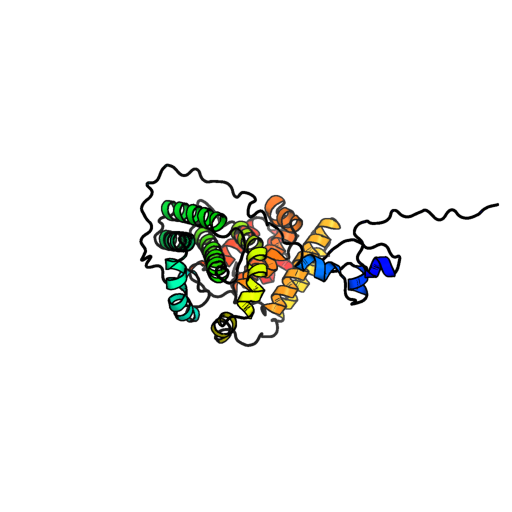91 GLN A C 1
ATOM 2296 O O . GLN A 1 291 ? -2.485 -8.741 -15.023 1.00 89.19 291 GLN A O 1
ATOM 2301 N N . GLN A 1 292 ? -3.230 -6.801 -15.886 1.00 90.19 292 GLN A N 1
ATOM 2302 C CA . GLN A 1 292 ? -4.036 -7.430 -16.935 1.00 90.19 292 GLN A CA 1
ATOM 2303 C C . GLN A 1 292 ? -3.180 -7.746 -18.154 1.00 90.19 292 GLN A C 1
ATOM 2305 O O . GLN A 1 292 ? -3.256 -8.847 -18.689 1.00 90.19 292 GLN A O 1
ATOM 2310 N N . GLN A 1 293 ? -2.353 -6.787 -18.573 1.00 92.81 293 GLN A N 1
ATOM 2311 C CA . GLN A 1 293 ? -1.478 -6.947 -19.735 1.00 92.81 293 GLN A CA 1
ATOM 2312 C C . GLN A 1 293 ? -0.124 -7.556 -19.376 1.00 92.81 293 GLN A C 1
ATOM 2314 O O . GLN A 1 293 ? 0.566 -8.037 -20.268 1.00 92.81 293 GLN A O 1
ATOM 2319 N N . LYS A 1 294 ? 0.259 -7.527 -18.089 1.00 93.06 294 LYS A N 1
ATOM 2320 C CA . LYS A 1 294 ? 1.572 -7.975 -17.598 1.00 93.06 294 LYS A CA 1
ATOM 2321 C C . LYS A 1 294 ? 2.724 -7.367 -18.402 1.00 93.06 294 LYS A C 1
ATOM 2323 O O . LYS A 1 294 ? 3.712 -8.025 -18.707 1.00 93.06 294 LYS A O 1
ATOM 2328 N N . HIS A 1 295 ? 2.574 -6.095 -18.764 1.00 93.56 295 HIS A N 1
ATOM 2329 C CA . HIS A 1 295 ? 3.545 -5.397 -19.588 1.00 93.56 295 HIS A CA 1
ATOM 2330 C C . HIS A 1 295 ? 4.896 -5.332 -18.852 1.00 93.56 295 HIS A C 1
ATOM 2332 O O . HIS A 1 295 ? 4.922 -4.808 -17.732 1.00 93.56 295 HIS A O 1
ATOM 2338 N N . PRO A 1 296 ? 6.020 -5.766 -19.460 1.00 93.62 296 PRO A N 1
ATOM 2339 C CA . PRO A 1 296 ? 7.297 -5.911 -18.761 1.00 93.62 296 PRO A CA 1
ATOM 2340 C C . PRO A 1 296 ? 7.740 -4.661 -17.998 1.00 93.62 296 PRO A C 1
ATOM 2342 O O . PRO A 1 296 ? 7.997 -4.737 -16.803 1.00 93.62 296 PRO A O 1
ATOM 2345 N N . ALA A 1 297 ? 7.710 -3.490 -18.643 1.00 93.19 297 ALA A N 1
ATOM 2346 C CA . ALA A 1 297 ? 8.016 -2.207 -18.000 1.00 93.19 297 ALA A CA 1
ATOM 2347 C C . ALA A 1 297 ? 7.227 -1.955 -16.698 1.00 93.19 297 ALA A C 1
ATOM 2349 O O . ALA A 1 297 ? 7.807 -1.641 -15.661 1.00 93.19 297 ALA A O 1
ATOM 2350 N N . ALA A 1 298 ? 5.902 -2.127 -16.735 1.00 95.56 298 ALA A N 1
ATOM 2351 C CA . ALA A 1 298 ? 5.037 -1.866 -15.589 1.00 95.56 298 ALA A CA 1
ATOM 2352 C C . ALA A 1 298 ? 5.235 -2.905 -14.472 1.00 95.56 298 ALA A C 1
ATOM 2354 O O . ALA A 1 298 ? 5.219 -2.562 -13.290 1.00 95.56 298 ALA A O 1
ATOM 2355 N N . VAL A 1 299 ? 5.468 -4.168 -14.842 1.00 95.69 299 VAL A N 1
ATOM 2356 C CA . VAL A 1 299 ? 5.763 -5.251 -13.894 1.00 95.69 299 VAL A CA 1
ATOM 2357 C C . VAL A 1 299 ? 7.118 -5.035 -13.213 1.00 95.69 299 VAL A C 1
ATOM 2359 O O . VAL A 1 299 ? 7.209 -5.190 -12.000 1.00 95.69 299 VAL A O 1
ATOM 2362 N N . ILE A 1 300 ? 8.151 -4.603 -13.942 1.00 95.69 300 ILE A N 1
ATOM 2363 C CA . ILE A 1 300 ? 9.469 -4.281 -13.371 1.00 95.69 300 ILE A CA 1
ATOM 2364 C C . ILE A 1 300 ? 9.351 -3.142 -12.346 1.00 95.69 300 ILE A C 1
ATOM 2366 O O . ILE A 1 300 ? 9.879 -3.260 -11.240 1.00 95.69 300 ILE A O 1
ATOM 2370 N N . ILE A 1 301 ? 8.596 -2.079 -12.650 1.00 96.88 301 ILE A N 1
ATOM 2371 C CA . ILE A 1 301 ? 8.329 -0.980 -11.702 1.00 96.88 301 ILE A CA 1
ATOM 2372 C C . ILE A 1 301 ? 7.591 -1.492 -10.451 1.00 96.88 301 ILE A C 1
ATOM 2374 O O . ILE A 1 301 ? 7.942 -1.126 -9.329 1.00 96.88 301 ILE A O 1
ATOM 2378 N N . LEU A 1 302 ? 6.601 -2.378 -10.617 1.00 96.56 302 LEU A N 1
ATOM 2379 C CA . LEU A 1 302 ? 5.903 -3.008 -9.491 1.00 96.56 302 LEU A CA 1
ATOM 2380 C C . LEU A 1 302 ? 6.858 -3.829 -8.608 1.00 96.56 302 LEU A C 1
ATOM 2382 O O . LEU A 1 302 ? 6.757 -3.774 -7.383 1.00 96.56 302 LEU A O 1
ATOM 2386 N N . ILE A 1 303 ? 7.802 -4.559 -9.209 1.00 96.06 303 ILE A N 1
ATOM 2387 C CA . ILE A 1 303 ? 8.811 -5.329 -8.469 1.00 96.06 303 ILE A CA 1
ATOM 2388 C C . ILE A 1 303 ? 9.734 -4.397 -7.672 1.00 96.06 303 ILE A C 1
ATOM 2390 O O . ILE A 1 303 ? 10.077 -4.725 -6.538 1.00 96.06 303 ILE A O 1
ATOM 2394 N N . HIS A 1 304 ? 10.069 -3.210 -8.193 1.00 96.94 304 HIS A N 1
ATOM 2395 C CA . HIS A 1 304 ? 10.836 -2.220 -7.426 1.00 96.94 304 HIS A CA 1
ATOM 2396 C C . HIS A 1 304 ? 10.071 -1.735 -6.198 1.00 96.94 304 HIS A C 1
ATOM 2398 O O . HIS A 1 304 ? 10.649 -1.640 -5.118 1.00 96.94 304 HIS A O 1
ATOM 2404 N N . TRP A 1 305 ? 8.765 -1.487 -6.325 1.00 96.25 305 TRP A N 1
ATOM 2405 C CA . TRP A 1 305 ? 7.936 -1.167 -5.164 1.00 96.25 305 TRP A CA 1
ATOM 2406 C C . TRP A 1 305 ? 7.948 -2.303 -4.127 1.00 96.25 305 TRP A C 1
ATOM 2408 O O . TRP A 1 305 ? 8.170 -2.035 -2.945 1.00 96.25 305 TRP A O 1
ATOM 2418 N N . CYS A 1 306 ? 7.808 -3.568 -4.548 1.00 94.88 306 CYS A N 1
ATOM 2419 C CA . CYS A 1 306 ? 7.943 -4.721 -3.648 1.00 94.88 306 CYS A CA 1
ATOM 2420 C C . CYS A 1 306 ? 9.317 -4.753 -2.954 1.00 94.88 306 CYS A C 1
ATOM 2422 O O . CYS A 1 306 ? 9.384 -4.978 -1.748 1.00 94.88 306 CYS A O 1
ATOM 2424 N N . ALA A 1 307 ? 10.401 -4.481 -3.685 1.00 95.12 307 ALA A N 1
ATOM 2425 C CA . ALA A 1 307 ? 11.760 -4.449 -3.147 1.00 95.12 307 ALA A CA 1
ATOM 2426 C C . ALA A 1 307 ? 11.942 -3.382 -2.054 1.00 95.12 307 ALA A C 1
ATOM 2428 O O . ALA A 1 307 ? 12.548 -3.654 -1.019 1.00 95.12 307 ALA A O 1
ATOM 2429 N N . VAL A 1 308 ? 11.368 -2.187 -2.227 1.00 94.81 308 VAL A N 1
ATOM 2430 C CA . VAL A 1 308 ? 11.375 -1.144 -1.182 1.00 94.81 308 VAL A CA 1
ATOM 2431 C C . VAL A 1 308 ? 10.485 -1.527 -0.003 1.00 94.81 308 VAL A C 1
ATOM 2433 O O . VAL A 1 308 ? 10.873 -1.332 1.145 1.00 94.81 308 VAL A O 1
ATOM 2436 N N . MET A 1 309 ? 9.313 -2.116 -0.256 1.00 92.94 309 MET A N 1
ATOM 2437 C CA . MET A 1 309 ? 8.448 -2.635 0.810 1.00 92.94 309 MET A CA 1
ATOM 2438 C C . MET A 1 309 ? 9.131 -3.739 1.633 1.00 92.94 309 MET A C 1
ATOM 2440 O O . MET A 1 309 ? 8.784 -3.920 2.796 1.00 92.94 309 MET A O 1
ATOM 2444 N N . GLY A 1 310 ? 10.133 -4.433 1.081 1.00 91.19 310 GLY A N 1
ATOM 2445 C CA . GLY A 1 310 ? 10.995 -5.365 1.817 1.00 91.19 310 GLY A CA 1
ATOM 2446 C C . GLY A 1 310 ? 11.825 -4.716 2.935 1.00 91.19 310 GLY A C 1
ATOM 2447 O O . GLY A 1 310 ? 12.223 -5.406 3.870 1.00 91.19 310 GLY A O 1
ATOM 2448 N N . ASN A 1 311 ? 12.027 -3.394 2.889 1.00 90.69 311 ASN A N 1
ATOM 2449 C CA . ASN A 1 311 ? 12.680 -2.620 3.949 1.00 90.69 311 ASN A CA 1
ATOM 2450 C C . ASN A 1 311 ? 11.712 -2.140 5.045 1.00 90.69 311 ASN A C 1
ATOM 2452 O O . ASN A 1 311 ? 12.144 -1.460 5.981 1.00 90.69 311 ASN A O 1
ATOM 2456 N N . ALA A 1 312 ? 10.413 -2.427 4.921 1.00 89.25 312 ALA A N 1
ATOM 2457 C CA . ALA A 1 312 ? 9.437 -2.081 5.945 1.00 89.25 312 ALA A CA 1
ATOM 2458 C C . ALA A 1 312 ? 9.709 -2.850 7.257 1.00 89.25 312 ALA A C 1
ATOM 2460 O O . ALA A 1 312 ? 10.387 -3.883 7.248 1.00 89.25 312 ALA A O 1
ATOM 2461 N N . PRO A 1 313 ? 9.178 -2.380 8.402 1.00 85.50 313 PRO A N 1
ATOM 2462 C CA . PRO A 1 313 ? 9.272 -3.101 9.663 1.00 85.50 313 PRO A CA 1
ATOM 2463 C C . PRO A 1 313 ? 8.804 -4.545 9.511 1.00 85.50 313 PRO A C 1
ATOM 2465 O O . PRO A 1 313 ? 7.801 -4.816 8.847 1.00 85.50 313 PRO A O 1
ATOM 2468 N N . LYS A 1 314 ? 9.512 -5.473 10.163 1.00 82.69 314 LYS A N 1
ATOM 2469 C CA . LYS A 1 314 ? 9.188 -6.906 10.166 1.00 82.69 314 LYS A CA 1
ATOM 2470 C C . LYS A 1 314 ? 7.985 -7.207 11.065 1.00 82.69 314 LYS A C 1
ATOM 2472 O O . LYS A 1 314 ? 8.057 -8.032 11.972 1.00 82.69 314 LYS A O 1
ATOM 2477 N N . ALA A 1 315 ? 6.878 -6.511 10.829 1.00 85.00 315 ALA A N 1
ATOM 2478 C CA . ALA A 1 315 ? 5.612 -6.799 11.468 1.00 85.00 315 ALA A CA 1
ATOM 2479 C C . ALA A 1 315 ? 5.205 -8.232 11.117 1.00 85.00 315 ALA A C 1
ATOM 2481 O O . ALA A 1 315 ? 5.240 -8.634 9.951 1.00 85.00 315 ALA A O 1
ATOM 2482 N N . TRP A 1 316 ? 4.798 -9.003 12.125 1.00 80.81 316 TRP A N 1
ATOM 2483 C CA . TRP A 1 316 ? 4.540 -10.437 11.983 1.00 80.81 316 TRP A CA 1
ATOM 2484 C C . TRP A 1 316 ? 3.579 -10.761 10.827 1.00 80.81 316 TRP A C 1
ATOM 2486 O O . TRP A 1 316 ? 3.744 -11.771 10.151 1.00 80.81 316 TRP A O 1
ATOM 2496 N N . PHE A 1 317 ? 2.594 -9.899 10.553 1.00 81.69 317 PHE A N 1
ATOM 2497 C CA . PHE A 1 317 ? 1.602 -10.107 9.497 1.00 81.69 317 PHE A CA 1
ATOM 2498 C C . PHE A 1 317 ? 2.103 -9.824 8.070 1.00 81.69 317 PHE A C 1
ATOM 2500 O O . PHE A 1 317 ? 1.438 -10.236 7.121 1.00 81.69 317 PHE A O 1
ATOM 2507 N N . MET A 1 318 ? 3.239 -9.140 7.908 1.00 83.94 318 MET A N 1
ATOM 2508 C CA . MET A 1 318 ? 3.872 -8.842 6.613 1.00 83.94 318 MET A CA 1
ATOM 2509 C C . MET A 1 318 ? 5.100 -9.705 6.331 1.00 83.94 318 MET A C 1
ATOM 2511 O O . MET A 1 318 ? 5.685 -9.591 5.254 1.00 83.94 318 MET A O 1
ATOM 2515 N N . ASP A 1 319 ? 5.502 -10.556 7.274 1.00 84.06 319 ASP A N 1
ATOM 2516 C CA . ASP A 1 319 ? 6.715 -11.352 7.131 1.00 84.06 319 ASP A CA 1
ATOM 2517 C C . ASP A 1 319 ? 6.691 -12.210 5.853 1.00 84.06 319 ASP A C 1
ATOM 2519 O O . ASP A 1 319 ? 5.692 -12.863 5.536 1.00 84.06 319 ASP A O 1
ATOM 2523 N N . GLY A 1 320 ? 7.776 -12.132 5.078 1.00 84.56 320 GLY A N 1
ATOM 2524 C CA . GLY A 1 320 ? 7.926 -12.782 3.772 1.00 84.56 320 GLY A CA 1
ATOM 2525 C C . GLY A 1 320 ? 7.032 -12.253 2.638 1.00 84.56 320 GLY A C 1
ATOM 2526 O O . GLY A 1 320 ? 7.214 -12.662 1.490 1.00 84.56 320 GLY A O 1
ATOM 2527 N N . TRP A 1 321 ? 6.095 -11.332 2.902 1.00 88.31 321 TRP A N 1
ATOM 2528 C CA . TRP A 1 321 ? 5.124 -10.881 1.899 1.00 88.31 321 TRP A CA 1
ATOM 2529 C C . TRP A 1 321 ? 5.792 -10.185 0.709 1.00 88.31 321 TRP A C 1
ATOM 2531 O O . TRP A 1 321 ? 5.472 -10.511 -0.430 1.00 88.31 321 TRP A O 1
ATOM 2541 N N . ALA A 1 322 ? 6.726 -9.261 0.955 1.00 90.50 322 ALA A N 1
ATOM 2542 C CA . ALA A 1 322 ? 7.372 -8.478 -0.102 1.00 90.50 322 ALA A CA 1
ATOM 2543 C C . ALA A 1 322 ? 8.144 -9.365 -1.095 1.00 90.50 322 ALA A C 1
ATOM 2545 O O . ALA A 1 322 ? 8.029 -9.187 -2.307 1.00 90.50 322 ALA A O 1
ATOM 2546 N N . VAL A 1 323 ? 8.862 -10.368 -0.575 1.00 90.00 323 VAL A N 1
ATOM 2547 C CA . VAL A 1 323 ? 9.581 -11.371 -1.375 1.00 90.00 323 VAL A CA 1
ATOM 2548 C C . VAL A 1 323 ? 8.599 -12.205 -2.185 1.00 90.00 323 VAL A C 1
ATOM 2550 O O . VAL A 1 323 ? 8.740 -12.302 -3.399 1.00 90.00 323 VAL A O 1
ATOM 2553 N N . ALA A 1 324 ? 7.550 -12.741 -1.558 1.00 88.12 324 ALA A N 1
ATOM 2554 C CA . ALA A 1 324 ? 6.563 -13.554 -2.265 1.00 88.12 324 ALA A CA 1
ATOM 2555 C C . ALA A 1 324 ? 5.818 -12.761 -3.359 1.00 88.12 324 ALA A C 1
ATOM 2557 O O . ALA A 1 324 ? 5.632 -13.255 -4.471 1.00 88.12 324 ALA A O 1
ATOM 2558 N N . ALA A 1 325 ? 5.440 -11.516 -3.064 1.00 89.75 325 ALA A N 1
ATOM 2559 C CA . ALA A 1 325 ? 4.815 -10.578 -3.991 1.00 89.75 325 ALA A CA 1
ATOM 2560 C C . ALA A 1 325 ? 5.730 -10.243 -5.182 1.00 89.75 325 ALA A C 1
ATOM 2562 O O . ALA A 1 325 ? 5.290 -10.283 -6.333 1.00 89.75 325 ALA A O 1
ATOM 2563 N N . GLY A 1 326 ? 7.003 -9.938 -4.912 1.00 92.00 326 GLY A N 1
ATOM 2564 C CA . GLY A 1 326 ? 8.014 -9.659 -5.932 1.00 92.00 326 GLY A CA 1
ATOM 2565 C C . GLY A 1 326 ? 8.304 -10.870 -6.819 1.00 92.00 326 GLY A C 1
ATOM 2566 O O . GLY A 1 326 ? 8.266 -10.743 -8.041 1.00 92.00 326 GLY A O 1
ATOM 2567 N N . SER A 1 327 ? 8.493 -12.055 -6.232 1.00 91.19 327 SER A N 1
ATOM 2568 C CA . SER A 1 327 ? 8.682 -13.313 -6.969 1.00 91.19 327 SER A CA 1
ATOM 2569 C C . SER A 1 327 ? 7.479 -13.654 -7.848 1.00 91.19 327 SER A C 1
ATOM 2571 O O . SER A 1 327 ? 7.644 -14.048 -9.003 1.00 91.19 327 SER A O 1
ATOM 2573 N N . GLN A 1 328 ? 6.258 -13.448 -7.342 1.00 89.62 328 GLN A N 1
ATOM 2574 C CA . GLN A 1 328 ? 5.046 -13.651 -8.131 1.00 89.62 328 GLN A CA 1
ATOM 2575 C C . GLN A 1 328 ? 4.991 -12.692 -9.324 1.00 89.62 328 GLN A C 1
ATOM 2577 O O . GLN A 1 328 ? 4.708 -13.133 -10.436 1.00 89.62 328 GLN A O 1
ATOM 2582 N N . ALA A 1 329 ? 5.287 -11.406 -9.123 1.00 92.19 329 ALA A N 1
ATOM 2583 C CA . ALA A 1 329 ? 5.337 -10.441 -10.217 1.00 92.19 329 ALA A CA 1
ATOM 2584 C C . ALA A 1 329 ? 6.437 -10.788 -11.237 1.00 92.19 329 ALA A C 1
ATOM 2586 O O . ALA A 1 329 ? 6.214 -10.724 -12.443 1.00 92.19 329 ALA A O 1
ATOM 2587 N N . MET A 1 330 ? 7.597 -11.246 -10.768 1.00 91.94 330 MET A N 1
ATOM 2588 C CA . MET A 1 330 ? 8.707 -11.671 -11.618 1.00 91.94 330 MET A CA 1
ATOM 2589 C C . MET A 1 330 ? 8.374 -12.904 -12.466 1.00 91.94 330 MET A C 1
ATOM 2591 O O . MET A 1 330 ? 8.827 -12.995 -13.603 1.00 91.94 330 MET A O 1
ATOM 2595 N N . SER A 1 331 ? 7.528 -13.815 -11.968 1.00 91.88 331 SER A N 1
ATOM 2596 C CA . SER A 1 331 ? 7.047 -14.976 -12.737 1.00 91.88 331 SER A CA 1
ATOM 2597 C C . SER A 1 331 ? 6.237 -14.598 -13.985 1.00 91.88 331 SER A C 1
ATOM 2599 O O . SER A 1 331 ? 6.002 -15.440 -14.849 1.00 91.88 331 SER A O 1
ATOM 2601 N N . TRP A 1 332 ? 5.794 -13.341 -14.093 1.00 92.62 332 TRP A N 1
ATOM 2602 C CA . TRP A 1 332 ? 5.081 -12.826 -15.263 1.00 92.62 332 TRP A CA 1
ATOM 2603 C C . TRP A 1 332 ? 6.013 -12.317 -16.360 1.00 92.62 332 TRP A C 1
ATOM 2605 O O . TRP A 1 332 ? 5.531 -11.967 -17.433 1.00 92.62 332 TRP A O 1
ATOM 2615 N N . LEU A 1 333 ? 7.316 -12.248 -16.085 1.00 92.38 333 LEU A N 1
ATOM 2616 C CA . LEU A 1 333 ? 8.332 -11.776 -17.011 1.00 92.38 333 LEU A CA 1
ATOM 2617 C C . LEU A 1 333 ? 9.025 -12.953 -17.705 1.00 92.38 333 LEU A C 1
ATOM 2619 O O . LEU A 1 333 ? 9.409 -13.943 -17.071 1.00 92.38 333 LEU A O 1
ATOM 2623 N N . ASP A 1 334 ? 9.283 -12.803 -19.000 1.00 91.06 334 ASP A N 1
ATOM 2624 C CA . ASP A 1 334 ? 10.189 -13.699 -19.717 1.00 91.06 334 ASP A CA 1
ATOM 2625 C C . ASP A 1 334 ? 11.628 -13.559 -19.198 1.00 91.06 334 ASP A C 1
ATOM 2627 O O . ASP A 1 334 ? 11.997 -12.564 -18.566 1.00 91.06 334 ASP A O 1
ATOM 2631 N N . GLU A 1 335 ? 12.460 -14.565 -19.463 1.00 88.38 335 GLU A N 1
ATOM 2632 C CA . GLU A 1 335 ? 13.830 -14.635 -18.937 1.00 88.38 335 GLU A CA 1
ATOM 2633 C C . GLU A 1 335 ? 14.691 -13.429 -19.353 1.00 88.38 335 GLU A C 1
ATOM 2635 O O . GLU A 1 335 ? 15.446 -12.895 -18.543 1.00 88.38 335 GLU A O 1
ATOM 2640 N N . SER A 1 336 ? 14.514 -12.928 -20.580 1.00 88.62 336 SER A N 1
ATOM 2641 C CA . SER A 1 336 ? 15.218 -11.738 -21.078 1.00 88.62 336 SER A CA 1
ATOM 2642 C C . SER A 1 336 ? 14.952 -10.495 -20.223 1.00 88.62 336 SER A C 1
ATOM 2644 O O . SER A 1 336 ? 15.868 -9.726 -19.938 1.00 88.62 336 SER A O 1
ATOM 2646 N N . TRP A 1 337 ? 13.715 -10.315 -19.754 1.00 89.19 337 TRP A N 1
ATOM 2647 C CA . TRP A 1 337 ? 13.340 -9.203 -18.882 1.00 89.19 337 TRP A CA 1
ATOM 2648 C C . TRP A 1 337 ? 13.851 -9.396 -17.458 1.00 89.19 337 TRP A C 1
ATOM 2650 O O . TRP A 1 337 ? 14.292 -8.430 -16.833 1.00 89.19 337 TRP A O 1
ATOM 2660 N N . ARG A 1 338 ? 13.858 -10.638 -16.957 1.00 88.25 338 ARG A N 1
ATOM 2661 C CA . ARG A 1 338 ? 14.398 -10.972 -15.627 1.00 88.25 338 ARG A CA 1
ATOM 2662 C C . ARG A 1 338 ? 15.898 -10.701 -15.508 1.00 88.25 338 ARG A C 1
ATOM 2664 O O . ARG A 1 338 ? 16.374 -10.407 -14.412 1.00 88.25 338 ARG A O 1
ATOM 2671 N N . GLN A 1 339 ? 16.618 -10.770 -16.625 1.00 86.31 339 GLN A N 1
ATOM 2672 C CA . GLN A 1 339 ? 18.049 -10.474 -16.723 1.00 86.31 339 GLN A CA 1
ATOM 2673 C C . GLN A 1 339 ? 18.351 -9.035 -17.172 1.00 86.31 339 GLN A C 1
ATOM 2675 O O . GLN A 1 339 ? 19.515 -8.681 -17.355 1.00 86.31 339 GLN A O 1
ATOM 2680 N N . SER A 1 340 ? 17.332 -8.189 -17.356 1.00 86.56 340 SER A N 1
ATOM 2681 C CA . SER A 1 340 ? 17.553 -6.805 -17.780 1.00 86.56 340 SER A CA 1
ATOM 2682 C C . SER A 1 340 ? 18.281 -5.984 -16.701 1.00 86.56 340 SER A C 1
ATOM 2684 O O . SER A 1 340 ? 18.098 -6.240 -15.507 1.00 86.56 340 SER A O 1
ATOM 2686 N N . PRO A 1 341 ? 19.050 -4.942 -17.079 1.00 83.12 341 PRO A N 1
ATOM 2687 C CA . PRO A 1 341 ? 19.749 -4.082 -16.118 1.00 83.12 341 PRO A CA 1
ATOM 2688 C C . PRO A 1 341 ? 18.818 -3.434 -15.085 1.00 83.12 341 PRO A C 1
ATOM 2690 O O . PRO A 1 341 ? 19.187 -3.288 -13.922 1.00 83.12 341 PRO A O 1
ATOM 2693 N N . GLY A 1 342 ? 17.581 -3.116 -15.487 1.00 85.88 342 GLY A N 1
ATOM 2694 C CA . GLY A 1 342 ? 16.553 -2.598 -14.586 1.00 85.88 342 GLY A CA 1
ATOM 2695 C C . GLY A 1 342 ? 16.191 -3.568 -13.459 1.00 85.88 342 GLY A C 1
ATOM 2696 O O . GLY A 1 342 ? 15.790 -3.125 -12.399 1.00 85.88 342 GLY A O 1
ATOM 2697 N N . MET A 1 343 ? 16.360 -4.880 -13.632 1.00 91.25 343 MET A N 1
ATOM 2698 C CA . MET A 1 343 ? 15.954 -5.878 -12.636 1.00 91.25 343 MET A CA 1
ATOM 2699 C C . MET A 1 343 ? 17.020 -6.209 -11.588 1.00 91.25 343 MET A C 1
ATOM 2701 O O . MET A 1 343 ? 16.664 -6.722 -10.528 1.00 91.25 343 MET A O 1
ATOM 2705 N N . VAL A 1 344 ? 18.298 -5.915 -11.848 1.00 90.44 344 VAL A N 1
ATOM 2706 C CA . VAL A 1 344 ? 19.428 -6.333 -10.994 1.00 90.44 344 VAL A CA 1
ATOM 2707 C C . VAL A 1 344 ? 19.244 -5.871 -9.547 1.00 90.44 344 VAL A C 1
ATOM 2709 O O . VAL A 1 344 ? 19.225 -6.694 -8.634 1.00 90.44 344 VAL A O 1
ATOM 2712 N N . TRP A 1 345 ? 19.005 -4.573 -9.341 1.00 94.44 345 TRP A N 1
ATOM 2713 C CA . TRP A 1 345 ? 18.833 -4.002 -8.002 1.00 94.44 345 TRP A CA 1
ATOM 2714 C C . TRP A 1 345 ? 17.643 -4.617 -7.253 1.00 94.44 345 TRP A C 1
ATOM 2716 O O . TRP A 1 345 ? 17.756 -4.976 -6.081 1.00 94.44 345 TRP A O 1
ATOM 2726 N N . ALA A 1 346 ? 16.498 -4.781 -7.924 1.00 93.56 346 ALA A N 1
ATOM 2727 C CA . ALA A 1 346 ? 15.289 -5.266 -7.264 1.00 93.56 346 ALA A CA 1
ATOM 2728 C C . ALA A 1 346 ? 15.417 -6.742 -6.857 1.00 93.56 346 ALA A C 1
ATOM 2730 O O . ALA A 1 346 ? 14.923 -7.138 -5.802 1.00 93.56 346 ALA A O 1
ATOM 2731 N N . ARG A 1 347 ? 16.118 -7.540 -7.669 1.00 92.44 347 ARG A N 1
ATOM 2732 C CA . ARG A 1 347 ? 16.447 -8.941 -7.385 1.00 92.44 347 ARG A CA 1
ATOM 2733 C C . ARG A 1 347 ? 17.376 -9.094 -6.193 1.00 92.44 347 ARG A C 1
ATOM 2735 O O . ARG A 1 347 ? 17.057 -9.838 -5.270 1.00 92.44 347 ARG A O 1
ATOM 2742 N N . GLU A 1 348 ? 18.476 -8.342 -6.177 1.00 92.31 348 GLU A N 1
ATOM 2743 C CA . GLU A 1 348 ? 19.418 -8.336 -5.054 1.00 92.31 348 GLU A CA 1
ATOM 2744 C C . GLU A 1 348 ? 18.719 -7.954 -3.746 1.00 92.31 348 GLU A C 1
ATOM 2746 O O . GLU A 1 348 ? 18.882 -8.628 -2.729 1.00 92.31 348 GLU A O 1
ATOM 2751 N N . LYS A 1 349 ? 17.880 -6.912 -3.783 1.00 89.94 349 LYS A N 1
ATOM 2752 C CA . LYS A 1 349 ? 17.160 -6.407 -2.608 1.00 89.94 349 LYS A CA 1
ATOM 2753 C C . LYS A 1 349 ? 16.114 -7.392 -2.077 1.00 89.94 349 LYS A C 1
ATOM 2755 O O . LYS A 1 349 ? 15.909 -7.472 -0.869 1.00 89.94 349 LYS A O 1
ATOM 2760 N N . LEU A 1 350 ? 15.476 -8.158 -2.961 1.00 88.75 350 LEU A N 1
ATOM 2761 C CA . LEU A 1 350 ? 14.525 -9.214 -2.598 1.00 88.75 350 LEU A CA 1
ATOM 2762 C C . LEU A 1 350 ? 15.195 -10.572 -2.315 1.00 88.75 350 LEU A C 1
ATOM 2764 O O . LEU A 1 350 ? 14.510 -11.480 -1.850 1.00 88.75 350 LEU A O 1
ATOM 2768 N N . MET A 1 351 ? 16.509 -10.697 -2.544 1.00 85.88 351 MET A N 1
ATOM 2769 C CA . MET A 1 351 ? 17.302 -11.928 -2.413 1.00 85.88 351 MET A CA 1
ATOM 2770 C C . MET A 1 351 ? 16.800 -13.091 -3.297 1.00 85.88 351 MET A C 1
ATOM 2772 O O . MET A 1 351 ? 16.716 -14.228 -2.827 1.00 85.88 351 MET A O 1
ATOM 2776 N N . ILE A 1 352 ? 16.449 -12.808 -4.563 1.00 72.44 352 ILE A N 1
ATOM 2777 C CA . ILE A 1 352 ? 15.834 -13.767 -5.516 1.00 72.44 352 ILE A CA 1
ATOM 2778 C C . ILE A 1 352 ? 16.425 -13.756 -6.934 1.00 72.44 352 ILE A C 1
ATOM 2780 O O . ILE A 1 352 ? 16.827 -12.692 -7.463 1.00 72.44 352 ILE A O 1
#